Protein AF-A0A9D2ER27-F1 (afdb_monomer_lite)

Sequence (297 aa):
MLSTGEKFDAFHVMNDQVTLTSYASRGALADITDEMAEYGQNIVANVPELAMNNCQVDGKQYGIPAFWVETALNEQATIRKDLLDQCGLDMPTTFEELTNAFITVMENWEGNQRPYFPSVAVNERLPYFFSSSDDFCVYNSVVYVNQDGTIANYYETDAFKEAVQNGKTWYEAGLINPDILTYTQDQLTNQLNLGEWFVLNGTVGNVSSIQENIPDFEPTDIVWLDLTDGAQQIRPYAVKNLQAVPLASEHPEAAVKFFNWAYASQENYDLFMNCLLWVPQWGCRCVFVLNRLKFCW

Secondary structure (DSSP, 8-state):
-TTTT---S-EEEETTTS-HHHHHHTT-B---HHHHHHH-HHHHHHS-HHHHHHTEETTEE-EEE-----------EEEEHHHHHHHTPPPP-SHHHHHHHHHHHHHT--SSS-------TT-TTHHHHT-S--SEEEETTTEEEETT--EEEGGGSHHHHHHHHHHHHHHHTT-S-TTTTT--HHHHHHHHHTT--SEEES-----HHHHHHSTT--GGGEEEE--STTPPPP---S-SEEEE-BTT-S-HHHHHHHHHHHTT-HHHHHHHHHS----TTS------TTSS-----

Structure (mmCIF, N/CA/C/O backbone):
data_AF-A0A9D2ER27-F1
#
_entry.id   AF-A0A9D2ER27-F1
#
loop_
_atom_site.group_PDB
_atom_site.id
_atom_site.type_symbol
_atom_site.label_atom_id
_atom_site.label_alt_id
_atom_site.label_comp_id
_atom_site.label_asym_id
_atom_site.label_entity_id
_atom_site.label_seq_id
_atom_site.pdbx_PDB_ins_code
_atom_site.Cartn_x
_atom_site.Cartn_y
_atom_site.Cartn_z
_atom_site.occupancy
_atom_site.B_iso_or_equiv
_atom_site.auth_seq_id
_atom_site.auth_comp_id
_atom_site.auth_asym_id
_atom_site.auth_atom_id
_atom_site.pdbx_PDB_model_num
ATOM 1 N N . MET A 1 1 ? 10.002 18.005 -14.639 1.00 73.88 1 MET A N 1
ATOM 2 C CA . MET A 1 1 ? 10.863 16.951 -15.207 1.00 73.88 1 MET A CA 1
ATOM 3 C C . MET A 1 1 ? 10.306 16.446 -16.535 1.00 73.88 1 MET A C 1
ATOM 5 O O . MET A 1 1 ? 10.704 16.980 -17.560 1.00 73.88 1 MET A O 1
ATOM 9 N N . LEU A 1 2 ? 9.334 15.520 -16.559 1.00 80.31 2 LEU A N 1
ATOM 10 C CA . LEU A 1 2 ? 8.838 14.939 -17.825 1.00 80.31 2 LEU A CA 1
ATOM 11 C C . LEU A 1 2 ? 8.116 15.943 -18.743 1.00 80.31 2 LEU A C 1
ATOM 13 O O . LEU A 1 2 ? 8.342 15.949 -19.945 1.00 80.31 2 LEU A O 1
ATOM 17 N N . SER A 1 3 ? 7.286 16.832 -18.191 1.00 77.75 3 SER A N 1
ATOM 18 C CA . SER A 1 3 ? 6.571 17.862 -18.969 1.00 77.75 3 SER A CA 1
ATOM 19 C C . SER A 1 3 ? 7.438 19.062 -19.359 1.00 77.75 3 SER A C 1
ATOM 21 O O . SER A 1 3 ? 7.081 19.813 -20.261 1.00 77.75 3 SER A O 1
ATOM 23 N N . THR A 1 4 ? 8.562 19.263 -18.668 1.00 80.69 4 THR A N 1
ATOM 24 C CA . THR A 1 4 ? 9.459 20.410 -18.863 1.00 80.69 4 THR A CA 1
ATOM 25 C C . THR A 1 4 ? 10.578 20.123 -19.865 1.00 80.69 4 THR A C 1
ATOM 27 O O . THR A 1 4 ? 11.321 21.040 -20.196 1.00 80.69 4 THR A O 1
ATOM 30 N N . GLY A 1 5 ? 10.709 18.876 -20.341 1.00 72.69 5 GLY A N 1
ATOM 31 C CA . GLY A 1 5 ? 11.771 18.462 -21.268 1.00 72.69 5 GLY A CA 1
ATOM 32 C C . GLY A 1 5 ? 13.169 18.478 -20.646 1.00 72.69 5 GLY A C 1
ATOM 33 O O . GLY A 1 5 ? 14.163 18.600 -21.357 1.00 72.69 5 GLY A O 1
ATOM 34 N N . GLU A 1 6 ? 13.248 18.408 -19.317 1.00 84.94 6 GLU A N 1
ATOM 35 C CA . GLU A 1 6 ? 14.526 18.308 -18.619 1.00 84.94 6 GLU A CA 1
ATOM 36 C C . GLU A 1 6 ? 15.212 16.993 -18.994 1.00 84.94 6 GLU A C 1
ATOM 38 O O . GLU A 1 6 ? 14.559 15.951 -19.058 1.00 84.94 6 GLU A O 1
ATOM 43 N N . LYS A 1 7 ? 16.520 17.049 -19.253 1.00 84.81 7 LYS A N 1
ATOM 44 C CA . LYS A 1 7 ? 17.305 15.879 -19.647 1.00 84.81 7 LYS A CA 1
ATOM 45 C C . LYS A 1 7 ? 17.757 15.111 -18.412 1.00 84.81 7 LYS A C 1
ATOM 47 O O . LYS A 1 7 ? 18.474 15.652 -17.574 1.00 84.81 7 LYS A O 1
ATOM 52 N N . PHE A 1 8 ? 17.342 13.858 -18.324 1.00 88.81 8 PHE A N 1
ATOM 53 C CA . PHE A 1 8 ? 17.789 12.876 -17.343 1.00 88.81 8 PHE A CA 1
ATOM 54 C C . PHE A 1 8 ? 17.615 11.483 -17.956 1.00 88.81 8 PHE A C 1
ATOM 56 O O . PHE A 1 8 ? 16.853 11.326 -18.907 1.00 88.81 8 PHE A O 1
ATOM 63 N N . ASP A 1 9 ? 18.321 10.486 -17.428 1.00 90.56 9 ASP A N 1
ATOM 64 C CA . ASP A 1 9 ? 18.455 9.190 -18.110 1.00 90.56 9 ASP A CA 1
ATOM 65 C C . ASP A 1 9 ? 17.607 8.073 -17.502 1.00 90.56 9 ASP A C 1
ATOM 67 O O . ASP A 1 9 ? 17.290 7.097 -18.171 1.00 90.56 9 ASP A O 1
ATOM 71 N N . ALA A 1 10 ? 17.186 8.218 -16.249 1.00 91.94 10 ALA A N 1
ATOM 72 C CA . ALA A 1 10 ? 16.288 7.270 -15.608 1.00 91.94 10 ALA A CA 1
ATOM 73 C C . ALA A 1 10 ? 15.473 7.946 -14.508 1.00 91.94 10 ALA A C 1
ATOM 75 O O . ALA A 1 10 ? 15.913 8.919 -13.893 1.00 91.94 10 ALA A O 1
ATOM 76 N N . PHE A 1 11 ? 14.291 7.407 -14.237 1.00 92.06 11 PHE A N 1
ATOM 77 C CA . PHE A 1 11 ? 13.476 7.792 -13.096 1.00 92.06 11 PHE A CA 1
ATOM 78 C C . PHE A 1 11 ? 12.717 6.602 -12.529 1.00 92.06 11 PHE A C 1
ATOM 80 O O . PHE A 1 11 ? 12.435 5.621 -13.219 1.00 92.06 11 PHE A O 1
ATOM 87 N N . HIS A 1 12 ? 12.368 6.726 -11.255 1.00 90.94 12 HIS A N 1
ATOM 88 C CA . HIS A 1 12 ? 11.607 5.717 -10.551 1.00 90.94 12 HIS A CA 1
ATOM 89 C C . HIS A 1 12 ? 10.113 5.847 -10.846 1.00 90.94 12 HIS A C 1
ATOM 91 O O . HIS A 1 12 ? 9.555 6.946 -10.797 1.00 90.94 12 HIS A O 1
ATOM 97 N N . VAL A 1 13 ? 9.466 4.716 -11.106 1.00 89.19 13 VAL A N 1
ATOM 98 C CA . VAL A 1 13 ? 8.018 4.611 -11.271 1.00 89.19 13 VAL A CA 1
ATOM 99 C C . VAL A 1 13 ? 7.475 3.707 -10.176 1.00 89.19 13 VAL A C 1
ATOM 101 O O . VAL A 1 13 ? 7.827 2.529 -10.094 1.00 89.19 13 VAL A O 1
ATOM 104 N N . MET A 1 14 ? 6.580 4.277 -9.373 1.00 86.69 14 MET A N 1
ATOM 105 C CA . MET A 1 14 ? 5.731 3.550 -8.435 1.00 86.69 14 MET A CA 1
ATOM 106 C C . MET A 1 14 ? 4.420 3.237 -9.159 1.00 86.69 14 MET A C 1
ATOM 108 O O . MET A 1 14 ? 3.563 4.107 -9.336 1.00 86.69 14 MET A O 1
ATOM 112 N N . ASN A 1 15 ? 4.306 2.008 -9.657 1.00 81.44 15 ASN A N 1
ATOM 113 C CA . ASN A 1 15 ? 3.229 1.535 -10.528 1.00 81.44 15 ASN A CA 1
ATOM 114 C C . ASN A 1 15 ? 1.856 1.591 -9.836 1.00 81.44 15 ASN A C 1
ATOM 116 O O . ASN A 1 15 ? 0.831 1.663 -10.503 1.00 81.44 15 ASN A O 1
ATOM 120 N N . ASP A 1 16 ? 1.849 1.595 -8.505 1.00 74.88 16 ASP A N 1
ATOM 121 C CA . ASP A 1 16 ? 0.682 1.720 -7.634 1.00 74.88 16 ASP A CA 1
ATOM 122 C C . ASP A 1 16 ? 0.304 3.180 -7.298 1.00 74.88 16 ASP A C 1
ATOM 124 O O . ASP A 1 16 ? -0.629 3.401 -6.524 1.00 74.88 16 ASP A O 1
ATOM 128 N N . GLN A 1 17 ? 1.031 4.159 -7.856 1.00 79.19 17 GLN A N 1
ATOM 129 C CA . GLN A 1 17 ? 0.739 5.599 -7.801 1.00 79.19 17 GLN A CA 1
ATOM 130 C C . GLN A 1 17 ? 0.418 6.141 -9.199 1.00 79.19 17 GLN A C 1
ATOM 132 O O . GLN A 1 17 ? -0.655 6.683 -9.448 1.00 79.19 17 GLN A O 1
ATOM 137 N N . VAL A 1 18 ? 1.353 5.974 -10.141 1.00 83.69 18 VAL A N 1
ATOM 138 C CA . VAL A 1 18 ? 1.164 6.296 -11.560 1.00 83.69 18 VAL A CA 1
ATOM 139 C C . VAL A 1 18 ? 1.746 5.152 -12.374 1.00 83.69 18 VAL A C 1
ATOM 141 O O . VAL A 1 18 ? 2.952 4.914 -12.356 1.00 83.69 18 VAL A O 1
ATOM 144 N N . THR A 1 19 ? 0.883 4.448 -13.102 1.00 86.50 19 THR A N 1
ATOM 145 C CA . THR A 1 19 ? 1.277 3.221 -13.798 1.00 86.50 19 THR A CA 1
ATOM 146 C C . THR A 1 19 ? 2.272 3.480 -14.929 1.00 86.50 19 THR A C 1
ATOM 148 O O . THR A 1 19 ? 2.228 4.521 -15.595 1.00 86.50 19 THR A O 1
ATOM 151 N N . LEU A 1 20 ? 3.124 2.493 -15.227 1.00 90.25 20 LEU A N 1
ATOM 152 C CA . LEU A 1 20 ? 4.000 2.523 -16.407 1.00 90.25 20 LEU A CA 1
ATOM 153 C C . LEU A 1 20 ? 3.197 2.789 -17.688 1.00 90.25 20 LEU A C 1
ATOM 155 O O . LEU A 1 20 ? 3.574 3.636 -18.495 1.00 90.25 20 LEU A O 1
ATOM 159 N N . THR A 1 21 ? 2.047 2.129 -17.841 1.00 88.19 21 THR A N 1
ATOM 160 C CA . THR A 1 21 ? 1.142 2.298 -18.986 1.00 88.19 21 THR A CA 1
ATOM 161 C C . THR A 1 21 ? 0.617 3.733 -19.108 1.00 88.19 21 THR A C 1
ATOM 163 O O . THR A 1 21 ? 0.478 4.253 -20.216 1.00 88.19 21 THR A O 1
ATOM 166 N N . SER A 1 22 ? 0.383 4.434 -17.993 1.00 89.69 22 SER A N 1
ATOM 167 C CA . SER A 1 22 ? 0.021 5.860 -18.001 1.00 89.69 22 SER A CA 1
ATOM 168 C C . SER A 1 22 ? 1.165 6.747 -18.516 1.00 89.69 22 SER A C 1
ATOM 170 O O . SER A 1 22 ? 0.941 7.726 -19.231 1.00 89.69 22 SER A O 1
ATOM 172 N N . TYR A 1 23 ? 2.421 6.412 -18.216 1.00 92.31 23 TYR A N 1
ATOM 173 C CA . TYR A 1 23 ? 3.569 7.097 -18.820 1.00 92.31 23 TYR A CA 1
ATOM 174 C C . TYR A 1 23 ? 3.745 6.746 -20.305 1.00 92.31 23 TYR A C 1
ATOM 176 O O . TYR A 1 23 ? 3.933 7.652 -21.120 1.00 92.31 23 TYR A O 1
ATOM 184 N N . ALA A 1 24 ? 3.627 5.468 -20.669 1.00 91.50 24 ALA A N 1
ATOM 185 C CA . ALA A 1 24 ? 3.760 4.999 -22.048 1.00 91.50 24 ALA A CA 1
ATOM 186 C C . ALA A 1 24 ? 2.688 5.603 -22.973 1.00 91.50 24 ALA A C 1
ATOM 188 O O . ALA A 1 24 ? 3.016 6.133 -24.030 1.00 91.50 24 ALA A O 1
ATOM 189 N N . SER A 1 25 ? 1.420 5.622 -22.545 1.00 90.44 25 SER A N 1
ATOM 190 C CA . SER A 1 25 ? 0.299 6.196 -23.315 1.00 90.44 25 SER A CA 1
ATOM 191 C C . SER A 1 25 ? 0.437 7.699 -23.580 1.00 90.44 25 SER A C 1
ATOM 193 O O . SER A 1 25 ? -0.079 8.204 -24.574 1.00 90.44 25 SER A O 1
ATOM 195 N N . ARG A 1 26 ? 1.171 8.418 -22.723 1.00 91.75 26 ARG A N 1
ATOM 196 C CA . ARG A 1 26 ? 1.519 9.834 -22.918 1.00 91.75 26 ARG A CA 1
ATOM 197 C C . ARG A 1 26 ? 2.760 10.039 -23.791 1.00 91.75 26 ARG A C 1
ATOM 199 O O . ARG A 1 26 ? 3.163 11.182 -23.989 1.00 91.75 26 ARG A O 1
ATOM 206 N N . GLY A 1 27 ? 3.385 8.965 -24.276 1.00 91.75 27 GLY A N 1
ATOM 207 C CA . GLY A 1 27 ? 4.632 9.021 -25.040 1.00 91.75 27 GLY A CA 1
ATOM 208 C C . GLY A 1 27 ? 5.818 9.522 -24.214 1.00 91.75 27 GLY A C 1
ATOM 209 O O . GLY A 1 27 ? 6.717 10.149 -24.759 1.00 91.75 27 GLY A O 1
ATOM 210 N N . ALA A 1 28 ? 5.810 9.309 -22.894 1.00 92.62 28 ALA A N 1
ATOM 211 C CA . ALA A 1 28 ? 6.837 9.859 -22.008 1.00 92.62 28 ALA A CA 1
ATOM 212 C C . ALA A 1 28 ? 8.099 8.984 -21.901 1.00 92.62 28 ALA A C 1
ATOM 214 O O . ALA A 1 28 ? 9.089 9.428 -21.321 1.00 92.62 28 ALA A O 1
ATOM 215 N N . LEU A 1 29 ? 8.061 7.751 -22.415 1.00 94.88 29 LEU A N 1
ATOM 216 C CA . LEU A 1 29 ? 9.072 6.720 -22.176 1.00 94.88 29 LEU A CA 1
ATOM 217 C C . LEU A 1 29 ? 9.836 6.356 -23.449 1.00 94.88 29 LEU A C 1
ATOM 219 O O . LEU A 1 29 ? 9.242 6.275 -24.525 1.00 94.88 29 LEU A O 1
ATOM 223 N N . ALA A 1 30 ? 11.134 6.097 -23.305 1.00 95.38 30 ALA A N 1
ATOM 224 C CA . ALA A 1 30 ? 11.945 5.486 -24.348 1.00 95.38 30 ALA A CA 1
ATOM 225 C C . ALA A 1 30 ? 11.680 3.974 -24.406 1.00 95.38 30 ALA A C 1
ATOM 227 O O . ALA A 1 30 ? 11.538 3.323 -23.371 1.00 95.38 30 ALA A O 1
ATOM 228 N N . ASP A 1 31 ? 11.616 3.429 -25.619 1.00 96.94 31 ASP A N 1
ATOM 229 C CA . ASP A 1 31 ? 11.662 1.984 -25.852 1.00 96.94 31 ASP A CA 1
ATOM 230 C C . ASP A 1 31 ? 13.105 1.518 -25.636 1.00 96.94 31 ASP A C 1
ATOM 232 O O . ASP A 1 31 ? 13.992 1.991 -26.341 1.00 96.94 31 ASP A O 1
ATOM 236 N N . ILE A 1 32 ? 13.328 0.649 -24.648 1.00 97.69 32 ILE A N 1
ATOM 237 C CA . ILE A 1 32 ? 14.657 0.144 -24.261 1.00 97.69 32 ILE A CA 1
ATOM 238 C C . ILE A 1 32 ? 14.858 -1.327 -24.648 1.00 97.69 32 ILE A C 1
ATOM 240 O O . ILE A 1 32 ? 15.668 -2.035 -24.046 1.00 97.69 32 ILE A O 1
ATOM 244 N N . THR A 1 33 ? 14.056 -1.839 -25.587 1.00 97.94 33 THR A N 1
ATOM 245 C CA . THR A 1 33 ? 14.057 -3.264 -25.954 1.00 97.94 33 THR A CA 1
ATOM 246 C C . THR A 1 33 ? 15.419 -3.720 -26.481 1.00 97.94 33 THR A C 1
ATOM 248 O O . THR A 1 33 ? 15.927 -4.758 -26.049 1.00 97.94 33 THR A O 1
ATOM 251 N N . ASP A 1 34 ? 16.030 -2.938 -27.372 1.00 97.94 34 ASP A N 1
ATOM 252 C CA . ASP A 1 34 ? 17.305 -3.288 -28.004 1.00 97.94 34 ASP A CA 1
ATOM 253 C C . ASP A 1 34 ? 18.462 -3.188 -26.999 1.00 97.94 34 ASP A C 1
ATOM 255 O O . ASP A 1 34 ? 19.298 -4.089 -26.907 1.00 97.94 34 ASP A O 1
ATOM 259 N N . GLU A 1 35 ? 18.469 -2.150 -26.162 1.00 98.00 35 GLU A N 1
ATOM 260 C CA . GLU A 1 35 ? 19.454 -1.958 -25.101 1.00 98.00 35 GLU A CA 1
ATOM 261 C C . GLU A 1 35 ? 19.370 -3.072 -24.054 1.00 98.00 35 GLU A C 1
ATOM 263 O O . GLU A 1 35 ? 20.398 -3.545 -23.568 1.00 98.00 35 GLU A O 1
ATOM 268 N N . MET A 1 36 ? 18.163 -3.529 -23.712 1.00 97.75 36 MET A N 1
ATOM 269 C CA . MET A 1 36 ? 17.968 -4.669 -22.815 1.00 97.75 36 MET A CA 1
ATOM 270 C C . MET A 1 36 ? 18.474 -5.976 -23.427 1.00 97.75 36 MET A C 1
ATOM 272 O O . MET A 1 36 ? 19.079 -6.780 -22.715 1.00 97.75 36 MET A O 1
ATOM 276 N N . ALA A 1 37 ? 18.286 -6.181 -24.733 1.00 97.19 37 ALA A N 1
ATOM 277 C CA . ALA A 1 37 ? 18.831 -7.341 -25.432 1.00 97.19 37 ALA A CA 1
ATOM 278 C C . ALA A 1 37 ? 20.371 -7.314 -25.490 1.00 97.19 37 ALA A C 1
ATOM 280 O O . ALA A 1 37 ? 21.017 -8.351 -25.308 1.00 97.19 37 ALA A O 1
ATOM 281 N N . GLU A 1 38 ? 20.965 -6.137 -25.707 1.00 97.94 38 GLU A N 1
ATOM 282 C CA . GLU A 1 38 ? 22.415 -5.972 -25.838 1.00 97.94 38 GLU A CA 1
ATOM 283 C C . GLU A 1 38 ? 23.147 -5.928 -24.488 1.00 97.94 38 GLU A C 1
ATOM 285 O O . GLU A 1 38 ? 24.232 -6.500 -24.366 1.00 97.94 38 GLU A O 1
ATOM 290 N N . TYR A 1 39 ? 22.564 -5.315 -23.453 1.00 97.94 39 TYR A N 1
ATOM 291 C CA . TYR A 1 39 ? 23.258 -5.014 -22.193 1.00 97.94 39 TYR A CA 1
ATOM 292 C C . TYR A 1 39 ? 22.574 -5.540 -20.927 1.00 97.94 39 TYR A C 1
ATOM 294 O O . TYR A 1 39 ? 23.156 -5.421 -19.853 1.00 97.94 39 TYR A O 1
ATOM 302 N N . GLY A 1 40 ? 21.354 -6.078 -21.005 1.00 96.69 40 GLY A N 1
ATOM 303 C CA . GLY A 1 40 ? 20.518 -6.400 -19.841 1.00 96.69 40 GLY A CA 1
ATOM 304 C C . GLY A 1 40 ? 20.645 -7.826 -19.291 1.00 96.69 40 GLY A C 1
ATOM 305 O O . GLY A 1 40 ? 19.746 -8.280 -18.584 1.00 96.69 40 GLY A O 1
ATOM 306 N N . GLN A 1 41 ? 21.704 -8.577 -19.611 1.00 97.50 41 GLN A N 1
ATOM 307 C CA . GLN A 1 41 ? 21.747 -10.027 -19.358 1.00 97.50 41 GLN A CA 1
ATOM 308 C C . GLN A 1 41 ? 21.681 -10.406 -17.871 1.00 97.50 41 GLN A C 1
ATOM 310 O O . GLN A 1 41 ? 21.047 -11.404 -17.534 1.00 97.50 41 GLN A O 1
ATOM 315 N N . ASN A 1 42 ? 22.283 -9.621 -16.973 1.00 96.50 42 ASN A N 1
ATOM 316 C CA . ASN A 1 42 ? 22.199 -9.881 -15.533 1.00 96.50 42 ASN A CA 1
ATOM 317 C C . ASN A 1 42 ? 20.805 -9.557 -14.993 1.00 96.50 42 ASN A C 1
ATOM 319 O O . ASN A 1 42 ? 20.327 -10.261 -14.109 1.00 96.50 42 ASN A O 1
ATOM 323 N N . ILE A 1 43 ? 20.139 -8.528 -15.529 1.00 94.94 43 ILE A N 1
ATOM 324 C CA . ILE A 1 43 ? 18.746 -8.221 -15.172 1.00 94.94 43 ILE A CA 1
ATOM 325 C C . ILE A 1 43 ? 17.869 -9.420 -15.536 1.00 94.94 43 ILE A C 1
ATOM 327 O O . ILE A 1 43 ? 17.194 -9.970 -14.674 1.00 94.94 43 ILE A O 1
ATOM 331 N N . VAL A 1 44 ? 17.936 -9.878 -16.790 1.00 94.81 44 VAL A N 1
ATOM 332 C CA . VAL A 1 44 ? 17.113 -10.993 -17.289 1.00 94.81 44 VAL A CA 1
ATOM 333 C C . VAL A 1 44 ? 17.393 -12.297 -16.535 1.00 94.81 44 VAL A C 1
ATOM 335 O O . VAL A 1 44 ? 16.475 -13.070 -16.286 1.00 94.81 44 VAL A O 1
ATOM 338 N N . ALA A 1 45 ? 18.642 -12.542 -16.132 1.00 94.50 45 ALA A N 1
ATOM 339 C CA . ALA A 1 45 ? 19.004 -13.733 -15.367 1.00 94.50 45 ALA A CA 1
ATOM 340 C C . ALA A 1 45 ? 18.458 -13.739 -13.926 1.00 94.50 45 ALA A C 1
ATOM 342 O O . ALA A 1 45 ? 18.267 -14.815 -13.361 1.00 94.50 45 ALA A O 1
ATOM 343 N N . ASN A 1 46 ? 18.230 -12.564 -13.326 1.00 91.19 46 ASN A N 1
ATOM 344 C CA . ASN A 1 46 ? 17.843 -12.433 -11.915 1.00 91.19 46 ASN A CA 1
ATOM 345 C C . ASN A 1 46 ? 16.383 -11.997 -11.705 1.00 91.19 46 ASN A C 1
ATOM 347 O O . ASN A 1 46 ? 15.864 -12.123 -10.597 1.00 91.19 46 ASN A O 1
ATOM 351 N N . VAL A 1 47 ? 15.710 -11.492 -12.741 1.00 90.06 47 VAL A N 1
ATOM 352 C CA . VAL A 1 47 ? 14.328 -11.007 -12.667 1.00 90.06 47 VAL A CA 1
ATOM 353 C C . VAL A 1 47 ? 13.382 -12.005 -13.347 1.00 90.06 47 VAL A C 1
ATOM 355 O O . VAL A 1 47 ? 13.591 -12.338 -14.513 1.00 90.06 47 VAL A O 1
ATOM 358 N N . PRO A 1 48 ? 12.311 -12.472 -12.673 1.00 89.94 48 PRO A N 1
ATOM 359 C CA . PRO A 1 48 ? 11.355 -13.396 -13.278 1.00 89.94 48 PRO A CA 1
ATOM 360 C C . PRO A 1 48 ? 10.660 -12.823 -14.515 1.00 89.94 48 PRO A C 1
ATOM 362 O O . PRO A 1 48 ? 10.344 -11.634 -14.576 1.00 89.94 48 PRO A O 1
ATOM 365 N N . GLU A 1 49 ? 10.311 -13.699 -15.457 1.00 91.00 49 GLU A N 1
ATOM 366 C CA . GLU A 1 49 ? 9.640 -13.327 -16.710 1.00 91.00 49 GLU A CA 1
ATOM 367 C C . GLU A 1 49 ? 8.351 -12.526 -16.474 1.00 91.00 49 GLU A C 1
ATOM 369 O O . GLU A 1 49 ? 8.122 -11.509 -17.121 1.00 91.00 49 GLU A O 1
ATOM 374 N N . LEU A 1 50 ? 7.543 -12.917 -15.481 1.00 87.88 50 LEU A N 1
ATOM 375 C CA . LEU A 1 50 ? 6.318 -12.197 -15.127 1.00 87.88 50 LEU A CA 1
ATOM 376 C C . LEU A 1 50 ? 6.590 -10.720 -14.776 1.00 87.88 50 LEU A C 1
ATOM 378 O O . LEU A 1 50 ? 5.810 -9.841 -15.142 1.00 87.88 50 LEU A O 1
ATOM 382 N N . ALA A 1 51 ? 7.701 -10.443 -14.090 1.00 89.56 51 ALA A N 1
ATOM 383 C CA . ALA A 1 51 ? 8.092 -9.089 -13.724 1.00 89.56 51 ALA A CA 1
ATOM 384 C C . ALA A 1 51 ? 8.594 -8.292 -14.935 1.00 89.56 51 ALA A C 1
ATOM 386 O O . ALA A 1 51 ? 8.225 -7.129 -15.103 1.00 89.56 51 ALA A O 1
ATOM 387 N N . MET A 1 52 ? 9.370 -8.936 -15.810 1.00 92.44 52 MET A N 1
ATOM 388 C CA . MET A 1 52 ? 9.810 -8.349 -17.078 1.00 92.44 52 MET A CA 1
ATOM 389 C C . MET A 1 52 ? 8.622 -7.970 -17.968 1.00 92.44 52 MET A C 1
ATOM 391 O O . MET A 1 52 ? 8.548 -6.826 -18.421 1.00 92.44 52 MET A O 1
ATOM 395 N N . ASN A 1 53 ? 7.658 -8.883 -18.128 1.00 91.31 53 ASN A N 1
ATOM 396 C CA . ASN A 1 53 ? 6.447 -8.691 -18.930 1.00 91.31 53 ASN A CA 1
ATOM 397 C C . ASN A 1 53 ? 5.572 -7.551 -18.395 1.00 91.31 53 ASN A C 1
ATOM 399 O O . ASN A 1 53 ? 4.991 -6.799 -19.170 1.00 91.31 53 ASN A O 1
ATOM 403 N N . ASN A 1 54 ? 5.499 -7.369 -17.073 1.00 87.81 54 ASN A N 1
ATOM 404 C CA . ASN A 1 54 ? 4.751 -6.257 -16.479 1.00 87.81 54 ASN A CA 1
ATOM 405 C C . ASN A 1 54 ? 5.349 -4.880 -16.802 1.00 87.81 54 ASN A C 1
ATOM 407 O O . ASN A 1 54 ? 4.646 -3.876 -16.718 1.00 87.81 54 ASN A O 1
ATOM 411 N N . CYS A 1 55 ? 6.621 -4.837 -17.203 1.00 92.44 55 CYS A N 1
ATOM 412 C CA . CYS A 1 55 ? 7.294 -3.621 -17.643 1.00 92.44 55 CYS A CA 1
ATOM 413 C C . CYS A 1 55 ? 7.287 -3.436 -19.175 1.00 92.44 55 CYS A C 1
ATOM 415 O O . CYS A 1 55 ? 8.047 -2.613 -19.701 1.00 92.44 55 CYS A O 1
ATOM 417 N N . GLN A 1 56 ? 6.436 -4.185 -19.887 1.00 93.62 56 GLN A N 1
ATOM 418 C CA . GLN A 1 56 ? 6.243 -4.073 -21.330 1.00 93.62 56 GLN A CA 1
ATOM 419 C C . GLN A 1 56 ? 4.904 -3.431 -21.693 1.00 93.62 56 GLN A C 1
ATOM 421 O O . GLN A 1 56 ? 3.899 -3.600 -21.005 1.00 93.62 56 GLN A O 1
ATOM 426 N N . VAL A 1 57 ? 4.885 -2.729 -22.826 1.00 92.31 57 VAL A N 1
ATOM 427 C CA . VAL A 1 57 ? 3.666 -2.226 -23.474 1.00 92.31 57 VAL A CA 1
ATOM 428 C C . VAL A 1 57 ? 3.748 -2.590 -24.952 1.00 92.31 57 VAL A C 1
ATOM 430 O O . VAL A 1 57 ? 4.763 -2.327 -25.592 1.00 92.31 57 VAL A O 1
ATOM 433 N N . ASP A 1 58 ? 2.717 -3.254 -25.479 1.00 91.38 58 ASP A N 1
ATOM 434 C CA . ASP A 1 58 ? 2.662 -3.747 -26.867 1.00 91.38 58 ASP A CA 1
ATOM 435 C C . ASP A 1 58 ? 3.905 -4.558 -27.302 1.00 91.38 58 ASP A C 1
ATOM 437 O O . ASP A 1 58 ? 4.377 -4.461 -28.434 1.00 91.38 58 ASP A O 1
ATOM 441 N N . GLY A 1 59 ? 4.456 -5.362 -26.382 1.00 92.94 59 GLY A N 1
ATOM 442 C CA . GLY A 1 59 ? 5.624 -6.224 -26.619 1.00 92.94 59 GLY A CA 1
ATOM 443 C C . GLY A 1 59 ? 6.983 -5.512 -26.597 1.00 92.94 59 GLY A C 1
ATOM 444 O O . GLY A 1 59 ? 7.998 -6.153 -26.854 1.00 92.94 59 GLY A O 1
ATOM 445 N N . LYS A 1 60 ? 7.017 -4.211 -26.286 1.00 96.12 60 LYS A N 1
ATOM 446 C CA . LYS A 1 60 ? 8.242 -3.413 -26.128 1.00 96.12 60 LYS A CA 1
ATOM 447 C C . LYS A 1 60 ? 8.555 -3.183 -24.658 1.00 96.12 60 LYS A C 1
ATOM 449 O O . LYS A 1 60 ? 7.642 -2.955 -23.864 1.00 96.12 60 LYS A O 1
ATOM 454 N N . GLN A 1 61 ? 9.833 -3.205 -24.297 1.00 96.56 61 GLN A N 1
ATOM 455 C CA . GLN A 1 61 ? 10.299 -2.961 -22.936 1.00 96.56 61 GLN A CA 1
ATOM 456 C C . GLN A 1 61 ? 10.394 -1.456 -22.662 1.00 96.56 61 GLN A C 1
ATOM 458 O O . GLN A 1 61 ? 11.129 -0.746 -23.340 1.00 96.56 61 GLN A O 1
ATOM 463 N N . TYR A 1 62 ? 9.685 -0.977 -21.636 1.00 96.06 62 TYR A N 1
ATOM 464 C CA . TYR A 1 62 ? 9.670 0.445 -21.249 1.00 96.06 62 TYR A CA 1
ATOM 465 C C . TYR A 1 62 ? 10.189 0.705 -19.830 1.00 96.06 62 TYR A C 1
ATOM 467 O O . TYR A 1 62 ? 10.322 1.855 -19.406 1.00 96.06 62 TYR A O 1
ATOM 475 N N . GLY A 1 63 ? 10.487 -0.354 -19.081 1.00 94.31 63 GLY A N 1
ATOM 476 C CA . GLY A 1 63 ? 11.041 -0.241 -17.740 1.00 94.31 63 GLY A CA 1
ATOM 477 C C . GLY A 1 63 ? 11.852 -1.459 -17.326 1.00 94.31 63 GLY A C 1
ATOM 478 O O . GLY A 1 63 ? 11.684 -2.551 -17.861 1.00 94.31 63 GLY A O 1
ATOM 479 N N . ILE A 1 64 ? 12.725 -1.263 -16.349 1.00 94.81 64 ILE A N 1
ATOM 480 C CA . ILE A 1 64 ? 13.522 -2.292 -15.691 1.00 94.81 64 ILE A CA 1
ATOM 481 C C . ILE A 1 64 ? 12.870 -2.563 -14.332 1.00 94.81 64 ILE A C 1
ATOM 483 O O . ILE A 1 64 ? 12.805 -1.646 -13.507 1.00 94.81 64 ILE A O 1
ATOM 487 N N . PRO A 1 65 ? 12.378 -3.783 -14.067 1.00 91.69 65 PRO A N 1
ATOM 488 C CA . PRO A 1 65 ? 11.764 -4.103 -12.786 1.00 91.69 65 PRO A CA 1
ATOM 489 C C . PRO A 1 65 ? 12.727 -3.888 -11.613 1.00 91.69 65 PRO A C 1
ATOM 491 O O . PRO A 1 65 ? 13.863 -4.369 -11.631 1.00 91.69 65 PRO A O 1
ATOM 494 N N . ALA A 1 66 ? 12.259 -3.230 -10.552 1.00 87.44 66 ALA A N 1
ATOM 495 C CA . ALA A 1 66 ? 12.871 -3.353 -9.234 1.00 87.44 66 ALA A CA 1
ATOM 496 C C . ALA A 1 66 ? 12.208 -4.553 -8.549 1.00 87.44 66 ALA A C 1
ATOM 498 O O . ALA A 1 66 ? 11.221 -4.422 -7.824 1.00 87.44 66 ALA A O 1
ATOM 499 N N . PHE A 1 67 ? 12.694 -5.749 -8.882 1.00 77.88 67 PHE A N 1
ATOM 500 C CA . PHE A 1 67 ? 12.098 -6.978 -8.387 1.00 77.88 67 PHE A CA 1
ATOM 501 C C . PHE A 1 67 ? 12.632 -7.304 -6.993 1.00 77.88 67 PHE A C 1
ATOM 503 O O . PHE A 1 67 ? 13.782 -7.703 -6.830 1.00 77.88 67 PHE A O 1
ATOM 510 N N . TRP A 1 68 ? 11.770 -7.180 -5.991 1.00 70.06 68 TRP A N 1
ATOM 511 C CA . TRP A 1 68 ? 11.948 -7.816 -4.693 1.00 70.06 68 TRP A CA 1
ATOM 512 C C . TRP A 1 68 ? 10.838 -8.850 -4.492 1.00 70.06 68 TRP A C 1
ATOM 514 O O . TRP A 1 68 ? 9.726 -8.704 -5.011 1.00 70.06 68 TRP A O 1
ATOM 524 N N . VAL A 1 69 ? 11.133 -9.920 -3.752 1.00 56.59 69 VAL A N 1
ATOM 525 C CA . VAL A 1 69 ? 10.138 -10.953 -3.448 1.00 56.59 69 VAL A CA 1
ATOM 526 C C . VAL A 1 69 ? 9.103 -10.367 -2.485 1.00 56.59 69 VAL A C 1
ATOM 528 O O . VAL A 1 69 ? 9.345 -10.266 -1.289 1.00 56.59 69 VAL A O 1
ATOM 531 N N . GLU A 1 70 ? 7.940 -9.981 -3.012 1.00 58.66 70 GLU A N 1
ATOM 532 C CA . GLU A 1 70 ? 6.737 -9.739 -2.206 1.00 58.66 70 GLU A CA 1
ATOM 533 C C . GLU A 1 70 ? 5.961 -11.054 -2.111 1.00 58.66 70 GLU A C 1
ATOM 535 O O . GLU A 1 70 ? 5.267 -11.448 -3.054 1.00 58.66 70 GLU A O 1
ATOM 540 N N . THR A 1 71 ? 6.097 -11.770 -0.995 1.00 48.88 71 THR A N 1
ATOM 541 C CA . THR A 1 71 ? 5.269 -12.946 -0.703 1.00 48.88 71 THR A CA 1
ATOM 542 C C . THR A 1 71 ? 3.888 -12.484 -0.244 1.00 48.88 71 THR A C 1
ATOM 544 O O . THR A 1 71 ? 3.644 -12.389 0.951 1.00 48.88 71 THR A O 1
ATOM 547 N N . ALA A 1 72 ? 3.024 -12.186 -1.218 1.00 48.41 72 ALA A N 1
ATOM 548 C CA . ALA A 1 72 ? 1.647 -11.715 -1.061 1.00 48.41 72 ALA A CA 1
ATOM 549 C C . ALA A 1 72 ? 1.486 -10.370 -0.322 1.00 48.41 72 ALA A C 1
ATOM 551 O O . ALA A 1 72 ? 2.171 -10.044 0.644 1.00 48.41 72 ALA A O 1
ATOM 552 N N . LEU A 1 73 ? 0.553 -9.561 -0.818 1.00 51.34 73 LEU A N 1
ATOM 553 C CA . LEU A 1 73 ? 0.014 -8.445 -0.058 1.00 51.34 73 LEU A CA 1
ATOM 554 C C . LEU A 1 73 ? -1.029 -9.069 0.853 1.00 51.34 73 LEU A C 1
ATOM 556 O O . LEU A 1 73 ? -2.082 -9.453 0.368 1.00 51.34 73 LEU A O 1
ATOM 560 N N . ASN A 1 74 ? -0.712 -9.242 2.134 1.00 51.97 74 ASN A N 1
ATOM 561 C CA . ASN A 1 74 ? -1.797 -9.130 3.096 1.00 51.97 74 ASN A CA 1
ATOM 562 C C . ASN A 1 74 ? -2.207 -7.656 3.045 1.00 51.97 74 ASN A C 1
ATOM 564 O O . ASN A 1 74 ? -1.327 -6.797 2.917 1.00 51.97 74 ASN A O 1
ATOM 568 N N . GLU A 1 75 ? -3.488 -7.325 3.062 1.00 57.69 75 GLU A N 1
ATOM 569 C CA . GLU A 1 75 ? -3.857 -5.937 3.298 1.00 57.69 75 GLU A CA 1
ATOM 570 C C . GLU A 1 75 ? -3.446 -5.628 4.734 1.00 57.69 75 GLU A C 1
ATOM 572 O O . GLU A 1 75 ? -3.955 -6.160 5.713 1.00 57.69 75 GLU A O 1
ATOM 577 N N . GLN A 1 76 ? -2.328 -4.920 4.830 1.00 63.09 76 GLN A N 1
ATOM 578 C CA . GLN A 1 76 ? -1.470 -4.894 5.995 1.00 63.09 76 GLN A CA 1
ATOM 579 C C . GLN A 1 76 ? -2.084 -3.983 7.060 1.00 63.09 76 GLN A C 1
ATOM 581 O O . GLN A 1 76 ? -1.534 -2.929 7.319 1.00 63.09 76 GLN A O 1
ATOM 586 N N . ALA A 1 77 ? -3.202 -4.327 7.691 1.00 81.50 77 ALA A N 1
ATOM 587 C CA . ALA A 1 77 ? -3.614 -3.606 8.887 1.00 81.50 77 ALA A CA 1
ATOM 588 C C . ALA A 1 77 ? -2.646 -3.937 10.032 1.00 81.50 77 ALA A C 1
ATOM 590 O O . ALA A 1 77 ? -2.339 -5.103 10.280 1.00 81.50 77 ALA A O 1
ATOM 591 N N . THR A 1 78 ? -2.151 -2.928 10.742 1.00 88.88 78 THR A N 1
ATOM 592 C CA . THR A 1 78 ? -1.435 -3.152 12.005 1.00 88.88 78 THR A CA 1
ATOM 593 C C . THR A 1 78 ? -2.187 -2.533 13.167 1.00 88.88 78 THR A C 1
ATOM 595 O O . THR A 1 78 ? -2.848 -1.504 13.030 1.00 88.88 78 THR A O 1
ATOM 598 N N . ILE A 1 79 ? -2.105 -3.194 14.318 1.00 93.88 79 ILE A N 1
ATOM 599 C CA . ILE A 1 79 ? -2.836 -2.851 15.535 1.00 93.88 79 ILE A CA 1
ATOM 600 C C . ILE A 1 79 ? -1.888 -2.834 16.733 1.00 93.88 79 ILE A C 1
ATOM 602 O O . ILE A 1 79 ? -0.924 -3.601 16.799 1.00 93.88 79 ILE A O 1
ATOM 606 N N . ARG A 1 80 ? -2.175 -1.944 17.682 1.00 96.06 80 ARG A N 1
ATOM 607 C CA . ARG A 1 80 ? -1.475 -1.804 18.961 1.00 96.06 80 ARG A CA 1
ATOM 608 C C . ARG A 1 80 ? -1.952 -2.850 19.964 1.00 96.06 80 ARG A C 1
ATOM 610 O O . ARG A 1 80 ? -3.003 -2.701 20.587 1.00 96.06 80 ARG A O 1
ATOM 617 N N . LYS A 1 81 ? -1.177 -3.925 20.102 1.00 96.44 81 LYS A N 1
ATOM 618 C CA . LYS A 1 81 ? -1.439 -5.040 21.018 1.00 96.44 81 LYS A CA 1
ATOM 619 C C . LYS A 1 81 ? -1.329 -4.623 22.484 1.00 96.44 81 LYS A C 1
ATOM 621 O O . LYS A 1 81 ? -2.119 -5.078 23.300 1.00 96.44 81 LYS A O 1
ATOM 626 N N . ASP A 1 82 ? -0.391 -3.750 22.815 1.00 95.94 82 ASP A N 1
ATOM 627 C CA . ASP A 1 82 ? -0.237 -3.190 24.159 1.00 95.94 82 ASP A CA 1
ATOM 628 C C . ASP A 1 82 ? -1.509 -2.467 24.642 1.00 95.94 82 ASP A C 1
ATOM 630 O O . ASP A 1 82 ? -1.911 -2.630 25.792 1.00 95.94 82 ASP A O 1
ATOM 634 N N . LEU A 1 83 ? -2.202 -1.747 23.750 1.00 97.06 83 LEU A N 1
ATOM 635 C CA . LEU A 1 83 ? -3.472 -1.084 24.073 1.00 97.06 83 LEU A CA 1
ATOM 636 C C . LEU A 1 83 ? -4.628 -2.079 24.263 1.00 97.06 83 LEU A C 1
ATOM 638 O O . LEU A 1 83 ? -5.492 -1.853 25.115 1.00 97.06 83 LEU A O 1
ATOM 642 N N . LEU A 1 84 ? -4.638 -3.187 23.512 1.00 97.94 84 LEU A N 1
ATOM 643 C CA . LEU A 1 84 ? -5.574 -4.294 23.750 1.00 97.94 84 LEU A CA 1
ATOM 644 C C . LEU A 1 84 ? -5.334 -4.916 25.131 1.00 97.94 84 LEU A C 1
ATOM 646 O O . LEU A 1 84 ? -6.270 -5.029 25.923 1.00 97.94 84 LEU A O 1
ATOM 650 N N . ASP A 1 85 ? -4.077 -5.249 25.439 1.00 97.31 85 ASP A N 1
ATOM 651 C CA . ASP A 1 85 ? -3.675 -5.863 26.706 1.00 97.31 85 ASP A CA 1
ATOM 652 C C . ASP A 1 85 ? -4.018 -4.948 27.901 1.00 97.31 85 ASP A C 1
ATOM 654 O O . ASP A 1 85 ? -4.550 -5.419 28.909 1.00 97.31 85 ASP A O 1
ATOM 658 N N . GLN A 1 86 ? -3.789 -3.633 27.778 1.00 95.81 86 GLN A N 1
ATOM 659 C CA . GLN A 1 86 ? -4.141 -2.636 28.798 1.00 95.81 86 GLN A CA 1
ATOM 660 C C . GLN A 1 86 ? -5.651 -2.591 29.076 1.00 95.81 86 GLN A C 1
ATOM 662 O O . GLN A 1 86 ? -6.063 -2.430 30.227 1.00 95.81 86 GLN A O 1
AT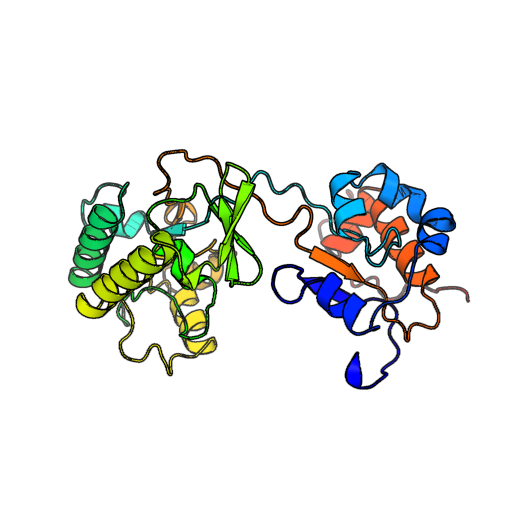OM 667 N N . CYS A 1 87 ? -6.474 -2.753 28.039 1.00 97.12 87 CYS A N 1
ATOM 668 C CA . CYS A 1 87 ? -7.932 -2.768 28.156 1.00 97.12 87 CYS A CA 1
ATOM 669 C C . CYS A 1 87 ? -8.503 -4.162 28.477 1.00 97.12 87 CYS A C 1
ATOM 671 O O . CYS A 1 87 ? -9.715 -4.292 28.651 1.00 97.12 87 CYS A O 1
ATOM 673 N N . GLY A 1 88 ? -7.663 -5.202 28.559 1.00 97.50 88 GLY A N 1
ATOM 674 C CA . GLY A 1 88 ? -8.101 -6.585 28.763 1.00 97.50 88 GLY A CA 1
ATOM 675 C C . GLY A 1 88 ? -8.935 -7.136 27.602 1.00 97.50 88 GLY A C 1
ATOM 676 O O . GLY A 1 88 ? -9.871 -7.900 27.838 1.00 97.50 88 GLY A O 1
ATOM 677 N N . LEU A 1 89 ? -8.633 -6.707 26.375 1.00 98.12 89 LEU A N 1
ATOM 678 C CA . LEU A 1 89 ? -9.334 -7.094 25.153 1.00 98.12 89 LEU A CA 1
ATOM 679 C C . LEU A 1 89 ? -8.577 -8.197 24.409 1.00 98.12 89 LEU A C 1
ATOM 681 O O . LEU A 1 89 ? -7.350 -8.180 24.332 1.00 98.12 89 LEU A O 1
ATOM 685 N N . ASP A 1 90 ? -9.325 -9.117 23.807 1.00 96.94 90 ASP A N 1
ATOM 686 C CA . ASP A 1 90 ? -8.774 -10.098 22.874 1.00 96.94 90 ASP A CA 1
ATOM 687 C C . ASP A 1 90 ? -8.499 -9.462 21.496 1.00 96.94 90 ASP A C 1
ATOM 689 O O . ASP A 1 90 ? -9.027 -8.399 21.159 1.00 96.94 90 ASP A O 1
ATOM 693 N N . MET A 1 91 ? -7.669 -10.124 20.679 1.00 95.06 91 MET A N 1
ATOM 694 C CA . MET A 1 91 ? -7.413 -9.701 19.298 1.00 95.06 91 MET A CA 1
ATOM 695 C C . MET A 1 91 ? -8.704 -9.800 18.469 1.00 95.06 91 MET A C 1
ATOM 697 O O . MET A 1 91 ? -9.251 -10.901 18.369 1.00 95.06 91 MET A O 1
ATOM 701 N N . PRO A 1 92 ? -9.187 -8.703 17.858 1.00 93.38 92 PRO A N 1
ATOM 702 C CA . PRO A 1 92 ? -10.384 -8.753 17.031 1.00 93.38 92 PRO A CA 1
ATOM 703 C C . PRO A 1 92 ? -10.147 -9.561 15.754 1.00 93.38 92 PRO A C 1
ATOM 705 O O . PRO A 1 92 ? -9.107 -9.440 15.110 1.00 93.38 92 PRO A O 1
ATOM 708 N N . THR A 1 93 ? -11.149 -10.351 15.379 1.00 89.44 93 THR A N 1
ATOM 709 C CA . THR A 1 93 ? -11.164 -11.175 14.157 1.00 89.44 93 THR A CA 1
ATOM 710 C C . THR A 1 93 ? -12.214 -10.714 13.152 1.00 89.44 93 THR A C 1
ATOM 712 O O . THR A 1 93 ? -12.202 -11.129 11.998 1.00 89.44 93 THR A O 1
ATOM 715 N N . THR A 1 94 ? -13.116 -9.823 13.572 1.00 88.69 94 THR A N 1
ATOM 716 C CA . THR A 1 94 ? -14.159 -9.236 12.727 1.00 88.69 94 THR A CA 1
ATOM 717 C C . THR A 1 94 ? -14.152 -7.713 12.818 1.00 88.69 94 THR A C 1
ATOM 719 O O . THR A 1 94 ? -13.681 -7.129 13.798 1.00 88.69 94 THR A O 1
ATOM 722 N N . PHE A 1 95 ? -14.731 -7.046 11.817 1.00 88.69 95 PHE A N 1
ATOM 723 C CA . PHE A 1 95 ? -14.888 -5.590 11.836 1.00 88.69 95 PHE A CA 1
ATOM 724 C C . PHE A 1 95 ? -15.720 -5.097 13.035 1.00 88.69 95 PHE A C 1
ATOM 726 O O . PHE A 1 95 ? -15.426 -4.046 13.606 1.00 88.69 95 PHE A O 1
ATOM 733 N N . GLU A 1 96 ? -16.739 -5.853 13.455 1.00 92.12 96 GLU A N 1
ATOM 734 C CA . GLU A 1 96 ? -17.557 -5.520 14.629 1.00 92.12 96 GLU A CA 1
ATOM 735 C C . GLU A 1 96 ? -16.736 -5.596 15.925 1.00 92.12 96 GLU A C 1
ATOM 737 O O . GLU A 1 96 ? -16.742 -4.649 16.715 1.00 92.12 96 GLU A O 1
ATOM 742 N N . GLU A 1 97 ? -15.976 -6.678 16.121 1.00 94.56 97 GLU A N 1
ATOM 743 C CA . GLU A 1 97 ? -15.065 -6.823 17.264 1.00 94.56 97 GLU A CA 1
ATOM 744 C C . GLU A 1 97 ? -14.014 -5.714 17.279 1.00 94.56 97 GLU A C 1
ATOM 746 O O . GLU A 1 97 ? -13.791 -5.100 18.323 1.00 94.56 97 GLU A O 1
ATOM 751 N N . LEU A 1 98 ? -13.425 -5.396 16.120 1.00 94.56 98 LEU A N 1
ATOM 752 C CA . LEU A 1 98 ? -12.466 -4.302 15.989 1.00 94.56 98 LEU A CA 1
ATOM 753 C C . LEU A 1 98 ? -13.098 -2.960 16.360 1.00 94.56 98 LEU A C 1
ATOM 755 O O . LEU A 1 98 ? -12.485 -2.172 17.074 1.00 94.56 98 LEU A O 1
ATOM 759 N N . THR A 1 99 ? -14.322 -2.701 15.902 1.00 95.38 99 THR A N 1
ATOM 760 C CA . THR A 1 99 ? -15.046 -1.459 16.203 1.00 95.38 99 THR A CA 1
ATOM 761 C C . THR A 1 99 ? -15.285 -1.323 17.705 1.00 95.38 99 THR A C 1
ATOM 763 O O . THR A 1 99 ? -14.996 -0.276 18.282 1.00 95.38 99 THR A O 1
ATOM 766 N N . ASN A 1 100 ? -15.749 -2.388 18.362 1.00 97.88 100 ASN A N 1
ATOM 767 C CA . ASN A 1 100 ? -15.986 -2.395 19.807 1.00 97.88 100 ASN A CA 1
ATOM 768 C C . ASN A 1 100 ? -14.680 -2.253 20.607 1.00 97.88 100 ASN A C 1
ATOM 770 O O . ASN A 1 100 ? -14.628 -1.499 21.585 1.00 97.88 100 ASN A O 1
ATOM 774 N N . ALA A 1 101 ? -13.609 -2.925 20.172 1.00 98.00 101 ALA A N 1
ATOM 775 C CA . ALA A 1 101 ? -12.285 -2.785 20.767 1.00 98.00 101 ALA A CA 1
ATOM 776 C C . ALA A 1 101 ? -11.767 -1.348 20.628 1.00 98.00 101 ALA A C 1
ATOM 778 O O . ALA A 1 101 ? -11.285 -0.769 21.598 1.00 98.00 101 ALA A O 1
ATOM 779 N N . PHE A 1 102 ? -11.939 -0.733 19.456 1.00 97.81 102 PHE A N 1
ATOM 780 C CA . PHE A 1 102 ? -11.504 0.636 19.211 1.00 97.81 102 PHE A CA 1
ATOM 781 C C . PHE A 1 102 ? -12.289 1.647 20.059 1.00 97.81 102 PHE A C 1
ATOM 783 O O . PHE A 1 102 ? -11.687 2.530 20.665 1.00 97.81 102 PHE A O 1
ATOM 790 N N . ILE A 1 103 ? -13.610 1.491 20.191 1.00 98.25 103 ILE A N 1
ATOM 791 C CA . ILE A 1 103 ? -14.414 2.312 21.112 1.00 98.25 103 ILE A CA 1
ATOM 792 C C . ILE A 1 103 ? -13.872 2.192 22.542 1.00 98.25 103 ILE A C 1
ATOM 794 O O . ILE A 1 103 ? -13.598 3.206 23.179 1.00 98.25 103 ILE A O 1
ATOM 798 N N . THR A 1 104 ? -13.631 0.967 23.015 1.00 98.38 104 THR A N 1
ATOM 799 C CA . THR A 1 104 ? -13.096 0.716 24.364 1.00 98.38 104 THR A CA 1
ATOM 800 C C . THR A 1 104 ? -11.727 1.371 24.569 1.00 98.38 104 THR A C 1
ATOM 802 O O . THR A 1 104 ? -11.506 2.044 25.576 1.00 98.38 104 THR A O 1
ATOM 805 N N . VAL A 1 105 ? -10.810 1.229 23.607 1.00 98.06 105 VAL A N 1
ATOM 806 C CA . VAL A 1 105 ? -9.485 1.868 23.654 1.00 98.06 105 VAL A CA 1
ATOM 807 C C . VAL A 1 105 ? -9.612 3.389 23.638 1.00 98.06 105 VAL A C 1
ATOM 809 O O . VAL A 1 105 ? -8.909 4.072 24.375 1.00 98.06 105 VAL A O 1
ATOM 812 N N . MET A 1 106 ? -10.536 3.938 22.848 1.00 96.75 106 MET A N 1
ATOM 813 C CA . MET A 1 106 ? -10.773 5.378 22.783 1.00 96.75 106 MET A CA 1
ATOM 814 C C . MET A 1 106 ? -11.345 5.941 24.093 1.00 96.75 106 MET A C 1
ATOM 816 O O . MET A 1 106 ? -11.009 7.065 24.467 1.00 96.75 106 MET A O 1
ATOM 820 N N . GLU A 1 107 ? -12.176 5.176 24.804 1.00 96.88 107 GLU A N 1
ATOM 821 C CA . GLU A 1 107 ? -12.714 5.541 26.121 1.00 96.88 107 GLU A CA 1
ATOM 822 C C . GLU A 1 107 ? -11.661 5.482 27.238 1.00 96.88 107 GLU A C 1
ATOM 824 O O . GLU A 1 107 ? -11.718 6.289 28.166 1.00 96.88 107 GLU A O 1
ATOM 829 N N . ASN A 1 108 ? -10.691 4.567 27.134 1.00 97.00 108 ASN A N 1
ATOM 830 C CA . ASN A 1 108 ? -9.606 4.379 28.107 1.00 97.00 108 ASN A CA 1
ATOM 831 C C . ASN A 1 108 ? -8.302 5.095 27.711 1.00 97.00 108 ASN A C 1
ATOM 833 O O . ASN A 1 108 ? -7.259 4.873 28.323 1.00 97.00 108 ASN A O 1
ATOM 837 N N . TRP A 1 109 ? -8.336 5.943 26.682 1.00 96.06 109 TRP A N 1
ATOM 838 C CA . TRP A 1 109 ? -7.142 6.591 26.156 1.00 96.06 109 TRP A CA 1
ATOM 839 C C . TRP A 1 109 ? -6.591 7.672 27.095 1.00 96.06 109 TRP A C 1
ATOM 841 O O . TRP A 1 109 ? -7.298 8.612 27.461 1.00 96.06 109 TRP A O 1
ATOM 851 N N . GLU A 1 110 ? -5.298 7.582 27.413 1.00 91.56 110 GLU A N 1
ATOM 852 C CA . GLU A 1 110 ? -4.598 8.516 28.312 1.00 91.56 110 GLU A CA 1
ATOM 853 C C . GLU A 1 110 ? -3.624 9.471 27.588 1.00 91.56 110 GLU A C 1
ATOM 855 O O . GLU A 1 110 ? -2.996 10.315 28.229 1.00 91.56 110 GLU A O 1
ATOM 860 N N . GLY A 1 111 ? -3.481 9.358 26.262 1.00 88.88 111 GLY A N 1
ATOM 861 C CA . GLY A 1 111 ? -2.601 10.221 25.462 1.00 88.88 111 GLY A CA 1
ATOM 862 C C . GLY A 1 111 ? -3.159 11.632 25.226 1.00 88.88 111 GLY A C 1
ATOM 863 O O . GLY A 1 111 ? -4.300 11.946 25.571 1.00 88.88 111 GLY A O 1
ATOM 864 N N . ASN A 1 112 ? -2.358 12.506 24.608 1.00 89.31 112 ASN A N 1
ATOM 865 C CA . ASN A 1 112 ? -2.697 13.927 24.481 1.00 89.31 112 ASN A CA 1
ATOM 866 C C . ASN A 1 112 ? -3.790 14.177 23.436 1.00 89.31 112 ASN A C 1
ATOM 868 O O . ASN A 1 112 ? -4.695 14.984 23.665 1.00 89.31 112 ASN A O 1
ATOM 872 N N . GLN A 1 113 ? -3.699 13.522 22.278 1.00 91.44 113 GLN A N 1
ATOM 873 C CA . GLN A 1 113 ? -4.723 13.568 21.235 1.00 91.44 113 GLN A CA 1
ATOM 874 C C . GLN A 1 113 ? -5.466 12.248 21.167 1.00 91.44 113 GLN A C 1
ATOM 876 O O . GLN A 1 113 ? -4.886 11.194 21.403 1.00 91.44 113 GLN A O 1
ATOM 881 N N . ARG A 1 114 ? -6.757 12.298 20.821 1.00 94.25 114 ARG A N 1
ATOM 882 C CA . ARG A 1 114 ? -7.541 11.076 20.624 1.00 94.25 114 ARG A CA 1
ATOM 883 C C . ARG A 1 114 ? -6.896 10.194 19.553 1.00 94.25 114 ARG A C 1
ATOM 885 O O . ARG A 1 114 ? -6.487 10.732 18.522 1.00 94.25 114 ARG A O 1
ATOM 892 N N . PRO A 1 115 ? -6.880 8.864 19.745 1.00 95.56 115 PRO A N 1
ATOM 893 C CA . PRO A 1 115 ? -6.188 7.944 18.860 1.00 95.56 115 PRO A CA 1
ATOM 894 C C . PRO A 1 115 ? -7.054 7.630 17.636 1.00 95.56 115 PRO A C 1
ATOM 896 O O . PRO A 1 115 ? -7.374 6.475 17.385 1.00 95.56 115 PRO A O 1
ATOM 899 N N . TYR A 1 116 ? -7.503 8.659 16.909 1.00 95.50 116 TYR A N 1
ATOM 900 C CA . TYR A 1 116 ? -8.366 8.502 15.738 1.00 95.50 116 TYR A CA 1
ATOM 901 C C . TYR A 1 116 ? -7.725 7.584 14.696 1.00 95.50 116 TYR A C 1
ATOM 903 O O . TYR A 1 116 ? -6.501 7.494 14.606 1.00 95.50 116 TYR A O 1
ATOM 911 N N . PHE A 1 117 ? -8.547 6.952 13.862 1.00 93.06 117 PHE A N 1
ATOM 912 C CA . PHE A 1 117 ? -8.042 6.171 12.741 1.00 93.06 117 PHE A CA 1
ATOM 913 C C . PHE A 1 117 ? -7.132 7.041 11.847 1.00 93.06 117 PHE A C 1
ATOM 915 O O . PHE A 1 117 ? -7.613 8.053 11.320 1.00 93.06 117 PHE A O 1
ATOM 922 N N . PRO A 1 118 ? -5.842 6.689 11.672 1.00 90.69 118 PRO A N 1
ATOM 923 C CA . PRO A 1 118 ? -4.892 7.515 10.935 1.00 90.69 118 PRO A CA 1
ATOM 924 C C . PRO A 1 118 ? -5.247 7.568 9.448 1.00 90.69 118 PRO A C 1
ATOM 926 O O . PRO A 1 118 ? -5.083 6.595 8.712 1.00 90.69 118 PRO A O 1
ATOM 929 N N . SER A 1 119 ? -5.749 8.713 8.991 1.00 87.50 119 SER A N 1
ATOM 930 C CA . SER A 1 119 ? -6.168 8.891 7.604 1.00 87.50 119 SER A CA 1
ATOM 931 C C . SER A 1 119 ? -6.246 10.363 7.197 1.00 87.50 119 SER A C 1
ATOM 933 O O . SER A 1 119 ? -6.411 11.244 8.036 1.00 87.50 119 SER A O 1
ATOM 935 N N . VAL A 1 120 ? -6.170 10.618 5.889 1.00 85.75 120 VAL A N 1
ATOM 936 C CA . VAL A 1 120 ? -6.515 11.893 5.242 1.00 85.75 120 VAL A CA 1
ATOM 937 C C . VAL A 1 120 ? -7.616 11.645 4.210 1.00 85.75 120 VAL A C 1
ATOM 939 O O . VAL A 1 120 ? -7.678 10.573 3.609 1.00 85.75 120 VAL A O 1
ATOM 942 N N . ALA A 1 121 ? -8.467 12.641 3.949 1.00 74.75 121 ALA A N 1
ATOM 943 C CA . ALA A 1 121 ? -9.640 12.481 3.080 1.00 74.75 121 ALA A CA 1
ATOM 944 C C . ALA A 1 121 ? -9.358 11.987 1.647 1.00 74.75 121 ALA A C 1
ATOM 946 O O . ALA A 1 121 ? -10.249 11.431 1.012 1.00 74.75 121 ALA A O 1
ATOM 947 N N . VAL A 1 122 ? -8.145 12.193 1.126 1.00 61.12 122 VAL A N 1
ATOM 948 C CA . VAL A 1 122 ? -7.778 11.878 -0.270 1.00 61.12 122 VAL A CA 1
ATOM 949 C C . VAL A 1 122 ? -7.134 10.491 -0.405 1.00 61.12 122 VAL A C 1
ATOM 951 O O . VAL A 1 122 ? -6.532 10.176 -1.426 1.00 61.12 122 VAL A O 1
ATOM 954 N N . ASN A 1 123 ? -7.214 9.638 0.617 1.00 63.22 123 ASN A N 1
ATOM 955 C CA . ASN A 1 123 ? -6.621 8.311 0.521 1.00 63.22 123 ASN A CA 1
ATOM 956 C C . ASN A 1 123 ? -7.568 7.340 -0.208 1.00 63.22 123 ASN A C 1
ATOM 958 O O . ASN A 1 123 ? -8.463 6.744 0.386 1.00 63.22 123 ASN A O 1
ATOM 962 N N . GLU A 1 124 ? -7.334 7.160 -1.510 1.00 53.03 124 GLU A N 1
ATOM 963 C CA . GLU A 1 124 ? -8.093 6.262 -2.395 1.00 53.03 124 GLU A CA 1
ATOM 964 C C . GLU A 1 124 ? -8.069 4.784 -1.952 1.00 53.03 124 GLU A C 1
ATOM 966 O O . GLU A 1 124 ? -8.885 3.992 -2.416 1.00 53.03 124 GLU A O 1
ATOM 971 N N . ARG A 1 125 ? -7.172 4.413 -1.023 1.00 56.09 125 ARG A N 1
ATOM 972 C CA . ARG A 1 125 ? -7.066 3.061 -0.449 1.00 56.09 125 ARG A CA 1
ATOM 973 C C . ARG A 1 125 ? -7.889 2.861 0.825 1.00 56.09 125 ARG A C 1
ATOM 975 O O . ARG A 1 125 ? -7.925 1.755 1.353 1.00 56.09 125 ARG A O 1
ATOM 982 N N . LEU A 1 126 ? -8.551 3.902 1.333 1.00 58.78 126 LEU A N 1
ATOM 983 C CA . LEU A 1 126 ? -9.404 3.804 2.522 1.00 58.78 126 LEU A CA 1
ATOM 984 C C . LEU A 1 126 ? -10.526 2.765 2.416 1.00 58.78 126 LEU A C 1
ATOM 986 O O . LEU A 1 126 ? -10.747 2.080 3.409 1.00 58.78 126 LEU A O 1
ATOM 990 N N . PRO A 1 127 ? -11.226 2.615 1.273 1.00 58.12 127 PRO A N 1
ATOM 991 C CA . PRO A 1 127 ? -12.344 1.679 1.187 1.00 58.12 127 PRO A CA 1
ATOM 992 C C . PRO A 1 127 ? -11.953 0.213 1.406 1.00 58.12 127 PRO A C 1
ATOM 994 O O . PRO A 1 127 ? -12.775 -0.559 1.880 1.00 58.12 127 PRO A O 1
ATOM 997 N N . TYR A 1 128 ? -10.707 -0.161 1.115 1.00 62.34 128 TYR A N 1
ATOM 998 C CA . TYR A 1 128 ? -10.227 -1.538 1.246 1.00 62.34 128 TYR A CA 1
ATOM 999 C C . TYR A 1 128 ? -10.189 -1.993 2.702 1.00 62.34 128 TYR A C 1
ATOM 1001 O O . TYR A 1 128 ? -10.799 -2.992 3.045 1.00 62.34 128 TYR A O 1
ATOM 1009 N N . PHE A 1 129 ? -9.637 -1.158 3.589 1.00 71.31 129 PHE A N 1
ATOM 1010 C CA . PHE A 1 129 ? -9.609 -1.428 5.031 1.00 71.31 129 PHE A CA 1
ATOM 1011 C C . PHE A 1 129 ? -11.012 -1.608 5.641 1.00 71.31 129 PHE A C 1
ATOM 1013 O O . PHE A 1 129 ? -11.181 -2.278 6.655 1.00 71.31 129 PHE A O 1
ATOM 1020 N N . PHE A 1 130 ? -12.022 -0.965 5.052 1.00 75.19 130 PHE A N 1
ATOM 1021 C CA . PHE A 1 130 ? -13.405 -1.059 5.512 1.00 75.19 130 PHE A CA 1
ATOM 1022 C C . PHE A 1 130 ? -14.194 -2.187 4.842 1.00 75.19 130 PHE A C 1
ATOM 1024 O O . PHE A 1 130 ? -15.363 -2.378 5.188 1.00 75.19 130 PHE A O 1
ATOM 1031 N N . SER A 1 131 ? -13.609 -2.909 3.887 1.00 71.50 131 SER A N 1
ATOM 1032 C CA . SER A 1 131 ? -14.237 -4.094 3.315 1.00 71.50 131 SER A CA 1
ATOM 1033 C C . SER A 1 131 ? -14.141 -5.263 4.295 1.00 71.50 131 SER A C 1
ATOM 1035 O O . SER A 1 131 ? -13.196 -5.356 5.070 1.00 71.50 131 SER A O 1
ATOM 1037 N N . SER A 1 132 ? -15.156 -6.126 4.308 1.00 63.56 132 SER A N 1
ATOM 1038 C CA . SER A 1 132 ? -15.153 -7.348 5.123 1.00 63.56 132 SER A CA 1
ATOM 1039 C C . SER A 1 132 ? -14.677 -8.579 4.350 1.00 63.56 132 SER A C 1
ATOM 1041 O O . SER A 1 132 ? -14.520 -9.644 4.945 1.00 63.56 132 SER A O 1
ATOM 1043 N N . SER A 1 133 ? -14.470 -8.451 3.035 1.00 66.38 133 SER A N 1
ATOM 1044 C CA . SER A 1 133 ? -13.963 -9.515 2.174 1.00 66.38 133 SER A CA 1
ATOM 1045 C C . SER A 1 133 ? -12.717 -9.046 1.440 1.00 66.38 133 SER A C 1
ATOM 1047 O O . SER A 1 133 ? -12.775 -8.058 0.713 1.00 66.38 133 SER A O 1
ATOM 1049 N N . ASP A 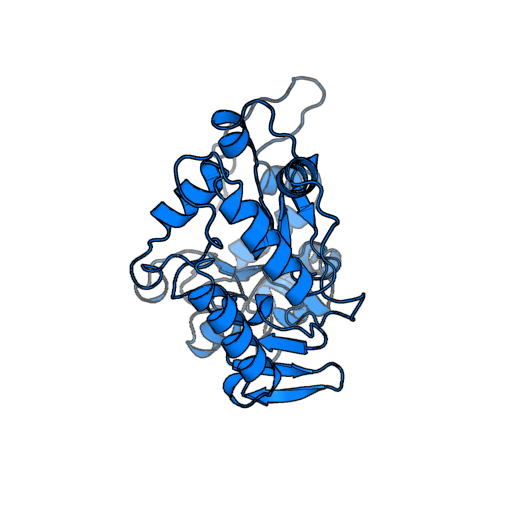1 134 ? -11.650 -9.831 1.521 1.00 66.69 134 ASP A N 1
ATOM 1050 C CA . ASP A 1 134 ? -10.394 -9.545 0.819 1.00 66.69 134 ASP A CA 1
ATOM 1051 C C . ASP A 1 134 ? -10.133 -10.561 -0.309 1.00 66.69 134 ASP A C 1
ATOM 1053 O O . ASP A 1 134 ? -9.001 -10.829 -0.711 1.00 66.69 134 ASP A O 1
ATOM 1057 N N . ASP A 1 135 ? -11.199 -11.168 -0.836 1.00 76.81 135 ASP A N 1
ATOM 1058 C CA . ASP A 1 135 ? -11.139 -12.085 -1.978 1.00 76.81 135 ASP A CA 1
ATOM 1059 C C . ASP A 1 135 ? -11.092 -11.351 -3.330 1.00 76.81 135 ASP A C 1
ATOM 1061 O O . ASP A 1 135 ? -11.061 -11.968 -4.393 1.00 76.81 135 ASP A O 1
ATOM 1065 N N . PHE A 1 136 ? -11.024 -10.025 -3.320 1.00 81.31 136 PHE A N 1
ATOM 1066 C CA . PHE A 1 136 ? -10.917 -9.217 -4.519 1.00 81.31 136 PHE A CA 1
ATOM 1067 C C . PHE A 1 136 ? -9.736 -8.262 -4.435 1.00 81.31 136 PHE A C 1
ATOM 1069 O O . PHE A 1 136 ? -9.159 -8.006 -3.386 1.00 81.31 136 PHE A O 1
ATOM 1076 N N . CYS A 1 137 ? -9.385 -7.685 -5.574 1.00 80.44 137 CYS A N 1
ATOM 1077 C CA . CYS A 1 137 ? -8.522 -6.522 -5.619 1.00 80.44 137 CYS A CA 1
ATOM 1078 C C . CYS A 1 137 ? -9.218 -5.411 -6.393 1.00 80.44 137 CYS A C 1
ATOM 1080 O O . CYS A 1 137 ? -9.996 -5.679 -7.309 1.00 80.44 137 CYS A O 1
ATOM 1082 N N . VAL A 1 138 ? -8.910 -4.155 -6.071 1.00 80.38 138 VAL A N 1
ATOM 1083 C CA . VAL A 1 138 ? -9.209 -3.042 -6.968 1.00 80.38 138 VAL A CA 1
ATOM 1084 C C . VAL A 1 138 ? -7.937 -2.373 -7.457 1.00 80.38 138 VAL A C 1
ATOM 1086 O O . VAL A 1 138 ? -6.990 -2.115 -6.717 1.00 80.38 138 VAL A O 1
ATOM 1089 N N . TYR A 1 139 ? -7.897 -2.168 -8.762 1.00 76.88 139 TYR A N 1
ATOM 1090 C CA . TYR A 1 139 ? -6.775 -1.631 -9.499 1.00 76.88 139 TYR A CA 1
ATOM 1091 C C . TYR A 1 139 ? -7.124 -0.222 -9.975 1.00 76.88 139 TYR A C 1
ATOM 1093 O O . TYR A 1 139 ? -8.234 0.025 -10.458 1.00 76.88 139 TYR A O 1
ATOM 1101 N N . ASN A 1 140 ? -6.184 0.718 -9.826 1.00 74.31 140 ASN A N 1
ATOM 1102 C CA . ASN A 1 140 ? -6.392 2.144 -10.112 1.00 74.31 140 ASN A CA 1
ATOM 1103 C C . ASN A 1 140 ? -7.690 2.706 -9.500 1.00 74.31 140 ASN A C 1
ATOM 1105 O O . ASN A 1 140 ? -8.403 3.462 -10.159 1.00 74.31 140 ASN A O 1
ATOM 1109 N N . SER A 1 141 ? -8.030 2.274 -8.282 1.00 76.94 141 SER A N 1
ATOM 1110 C CA . SER A 1 141 ? -9.157 2.785 -7.481 1.00 76.94 141 SER A CA 1
ATOM 1111 C C . SER A 1 141 ? -10.563 2.563 -8.072 1.00 76.94 141 SER A C 1
ATOM 1113 O O . SER A 1 141 ? -11.554 2.944 -7.455 1.00 76.94 141 SER A O 1
ATOM 1115 N N . VAL A 1 142 ? -10.672 1.926 -9.246 1.00 82.56 142 VAL A N 1
ATOM 1116 C CA . VAL A 1 142 ? -11.935 1.761 -9.991 1.00 82.56 142 VAL A CA 1
ATOM 1117 C C . VAL A 1 142 ? -12.136 0.339 -10.500 1.00 82.56 142 VAL A C 1
ATOM 1119 O O . VAL A 1 142 ? -13.268 -0.127 -10.569 1.00 82.56 142 VAL A O 1
ATOM 1122 N N . VAL A 1 143 ? -11.074 -0.362 -10.897 1.00 85.94 143 VAL A N 1
ATOM 1123 C CA . VAL A 1 143 ? -11.197 -1.664 -11.562 1.00 85.94 143 VAL A CA 1
ATOM 1124 C C . VAL A 1 143 ? -11.235 -2.761 -10.511 1.00 85.94 143 VAL A C 1
ATOM 1126 O O . VAL A 1 143 ? -10.189 -3.171 -10.025 1.00 85.94 143 VAL A O 1
ATOM 1129 N N . TYR A 1 144 ? -12.426 -3.232 -10.166 1.00 86.62 144 TYR A N 1
ATOM 1130 C CA . TYR A 1 144 ? -12.620 -4.385 -9.293 1.00 86.62 144 TYR A CA 1
ATOM 1131 C C . TYR A 1 144 ? -12.313 -5.678 -10.050 1.00 86.62 144 TYR A C 1
ATOM 1133 O O . TYR A 1 144 ? -12.764 -5.843 -11.184 1.00 86.62 144 TYR A O 1
ATOM 1141 N N . VAL A 1 145 ? -11.566 -6.580 -9.418 1.00 86.56 145 VAL A N 1
ATOM 1142 C CA . VAL A 1 145 ? -11.186 -7.898 -9.933 1.00 86.56 145 VAL A CA 1
ATOM 1143 C C . VAL A 1 145 ? -11.418 -8.930 -8.835 1.00 86.56 145 VAL A C 1
ATOM 1145 O O . VAL A 1 145 ? -10.786 -8.848 -7.786 1.00 86.56 145 VAL A O 1
ATOM 1148 N N . ASN A 1 146 ? -12.295 -9.899 -9.082 1.00 85.44 146 ASN A N 1
ATOM 1149 C CA . ASN A 1 146 ? -12.581 -10.997 -8.150 1.00 85.44 146 ASN A CA 1
ATOM 1150 C C . ASN A 1 146 ? -11.719 -12.246 -8.439 1.00 85.44 146 ASN A C 1
ATOM 1152 O O . ASN A 1 146 ? -11.131 -12.352 -9.520 1.00 85.44 146 ASN A O 1
ATOM 1156 N N . GLN A 1 147 ? -11.682 -13.222 -7.520 1.00 83.19 147 GLN A N 1
ATOM 1157 C CA . GLN A 1 147 ? -10.932 -14.485 -7.666 1.00 83.19 147 GLN A CA 1
ATOM 1158 C C . GLN A 1 147 ? -11.300 -15.265 -8.933 1.00 83.19 147 GLN A C 1
ATOM 1160 O O . GLN A 1 147 ? -10.459 -15.937 -9.529 1.00 83.19 147 GLN A O 1
ATOM 1165 N N . ASP A 1 148 ? -12.563 -15.195 -9.354 1.00 86.81 148 ASP A N 1
ATOM 1166 C CA . ASP A 1 148 ? -13.058 -15.886 -10.547 1.00 86.81 148 ASP A CA 1
ATOM 1167 C C . ASP A 1 148 ? -12.703 -15.171 -11.867 1.00 86.81 148 ASP A C 1
ATOM 1169 O O . ASP A 1 148 ? -13.026 -15.664 -12.950 1.00 86.81 148 ASP A O 1
ATOM 1173 N N . GLY A 1 149 ? -12.018 -14.024 -11.788 1.00 84.81 149 GLY A N 1
ATOM 1174 C CA . GLY A 1 149 ? -11.641 -13.193 -12.928 1.00 84.81 149 GLY A CA 1
ATOM 1175 C C . GLY A 1 149 ? -12.720 -12.200 -13.367 1.00 84.81 149 GLY A C 1
ATOM 1176 O O . GLY A 1 149 ? -12.548 -11.545 -14.398 1.00 84.81 149 GLY A O 1
ATOM 1177 N N . THR A 1 150 ? -13.820 -12.060 -12.621 1.00 89.06 150 THR A N 1
ATOM 1178 C CA . THR A 1 150 ? -14.843 -11.043 -12.890 1.00 89.06 150 THR A CA 1
ATOM 1179 C C . THR A 1 150 ? -14.257 -9.643 -12.733 1.00 89.06 150 THR A C 1
ATOM 1181 O O . THR A 1 150 ? -13.684 -9.319 -11.694 1.00 89.06 150 THR A O 1
ATOM 1184 N N . ILE A 1 151 ? -14.446 -8.803 -13.758 1.00 90.25 151 ILE A N 1
ATOM 1185 C CA . ILE A 1 151 ? -14.032 -7.397 -13.765 1.00 90.25 151 ILE A CA 1
ATOM 1186 C C . ILE A 1 151 ? -15.271 -6.502 -13.717 1.00 90.25 151 ILE A C 1
ATOM 1188 O O . ILE A 1 151 ? -16.170 -6.647 -14.547 1.00 90.25 151 ILE A O 1
ATOM 1192 N N . ALA A 1 152 ? -15.302 -5.556 -12.779 1.00 91.69 152 ALA A N 1
ATOM 1193 C CA . ALA A 1 152 ? -16.395 -4.597 -12.620 1.00 91.69 152 ALA A CA 1
ATOM 1194 C C . ALA A 1 152 ? -15.884 -3.202 -12.230 1.00 91.69 152 ALA A C 1
ATOM 1196 O O . ALA A 1 152 ? -14.712 -3.010 -11.903 1.00 91.69 152 ALA A O 1
ATOM 1197 N N . ASN A 1 153 ? -16.775 -2.212 -12.259 1.00 90.56 153 ASN A N 1
ATOM 1198 C CA . ASN A 1 153 ? -16.527 -0.923 -11.624 1.00 90.56 153 ASN A CA 1
ATOM 1199 C C . ASN A 1 153 ? -16.704 -1.082 -10.109 1.00 90.56 153 ASN A C 1
ATOM 1201 O O . ASN A 1 153 ? -17.799 -1.410 -9.657 1.00 90.56 153 ASN A O 1
ATOM 1205 N N . TYR A 1 154 ? -15.653 -0.833 -9.330 1.00 86.88 154 TYR A N 1
ATOM 1206 C CA . TYR A 1 154 ? -15.657 -0.992 -7.879 1.00 86.88 154 TYR A CA 1
ATOM 1207 C C . TYR A 1 154 ? -16.784 -0.210 -7.206 1.00 86.88 154 TYR A C 1
ATOM 1209 O O . TYR A 1 154 ? -17.469 -0.749 -6.342 1.00 86.88 154 TYR A O 1
ATOM 1217 N N . TYR A 1 155 ? -17.060 1.011 -7.665 1.00 87.81 155 TYR A N 1
ATOM 1218 C CA . TYR A 1 155 ? -18.109 1.854 -7.089 1.00 87.81 155 TYR A CA 1
ATOM 1219 C C . TYR A 1 155 ? -19.532 1.310 -7.284 1.00 87.81 155 TYR A C 1
ATOM 1221 O O . TYR A 1 155 ? -20.466 1.792 -6.646 1.00 87.81 155 TYR A O 1
ATOM 1229 N N . GLU A 1 156 ? -19.708 0.318 -8.158 1.00 90.88 156 GLU A N 1
ATOM 1230 C CA . GLU A 1 156 ? -20.985 -0.350 -8.424 1.00 90.88 156 GLU A CA 1
ATOM 1231 C C . GLU A 1 156 ? -21.117 -1.689 -7.675 1.00 90.88 156 GLU A C 1
ATOM 1233 O O . GLU A 1 156 ? -22.122 -2.380 -7.831 1.00 90.88 156 GLU A O 1
ATOM 1238 N N . THR A 1 157 ? -20.124 -2.064 -6.861 1.00 88.75 157 THR A N 1
ATOM 1239 C CA . THR A 1 157 ? -20.099 -3.339 -6.127 1.00 88.75 157 THR A CA 1
ATOM 1240 C C . THR A 1 157 ? -20.725 -3.237 -4.735 1.00 88.75 157 THR A C 1
ATOM 1242 O O . THR A 1 157 ? -20.710 -2.181 -4.094 1.00 88.75 157 THR A O 1
ATOM 1245 N N . ASP A 1 158 ? -21.222 -4.368 -4.226 1.00 88.88 158 ASP A N 1
ATOM 1246 C CA . ASP A 1 158 ? -21.671 -4.475 -2.833 1.00 88.88 158 ASP A CA 1
ATOM 1247 C C . ASP A 1 158 ? -20.509 -4.281 -1.842 1.00 88.88 158 ASP A C 1
ATOM 1249 O O . ASP A 1 158 ? -20.706 -3.648 -0.807 1.00 88.88 158 ASP A O 1
ATOM 1253 N N . ALA A 1 159 ? -19.290 -4.704 -2.202 1.00 85.38 159 ALA A N 1
ATOM 1254 C CA . ALA A 1 159 ? -18.087 -4.501 -1.393 1.00 85.38 159 ALA A CA 1
ATOM 1255 C C . ALA A 1 159 ? -17.788 -3.012 -1.145 1.00 85.38 159 ALA A C 1
ATOM 1257 O O . ALA A 1 159 ? -17.488 -2.611 -0.021 1.00 85.38 159 ALA A O 1
ATOM 1258 N N . PHE A 1 160 ? -17.925 -2.157 -2.167 1.00 87.31 160 PHE A N 1
ATOM 1259 C CA . PHE A 1 160 ? -17.784 -0.708 -1.984 1.00 87.31 160 PHE A CA 1
ATOM 1260 C C . PHE A 1 160 ? -18.891 -0.131 -1.096 1.00 87.31 160 PHE A C 1
ATOM 1262 O O . PHE A 1 160 ? -18.635 0.707 -0.229 1.00 87.31 160 PHE A O 1
ATOM 1269 N N . LYS A 1 161 ? -20.135 -0.578 -1.294 1.00 88.62 161 LYS A N 1
ATOM 1270 C CA . LYS A 1 161 ? -21.271 -0.129 -0.482 1.00 88.62 161 LYS A CA 1
ATOM 1271 C C . LYS A 1 161 ? -21.068 -0.465 0.996 1.00 88.62 161 LYS A C 1
ATOM 1273 O O . LYS A 1 161 ? -21.333 0.387 1.843 1.00 88.62 161 LYS A O 1
ATOM 1278 N N . GLU A 1 162 ? -20.598 -1.669 1.290 1.00 87.81 162 GLU A N 1
ATOM 1279 C CA . GLU A 1 162 ? -20.256 -2.106 2.639 1.00 87.81 162 GLU A CA 1
ATOM 1280 C C . GLU A 1 162 ? -19.104 -1.287 3.229 1.00 87.81 162 GLU A C 1
ATOM 1282 O O . GLU A 1 162 ? -19.250 -0.738 4.320 1.00 87.81 162 GLU A O 1
ATOM 1287 N N . ALA A 1 163 ? -18.013 -1.097 2.483 1.00 86.50 163 ALA A N 1
ATOM 1288 C CA . ALA A 1 163 ? -16.882 -0.284 2.924 1.00 86.50 163 ALA A CA 1
ATOM 1289 C C . ALA A 1 163 ? -17.297 1.140 3.331 1.00 86.50 163 ALA A C 1
ATOM 1291 O O . ALA A 1 163 ? -16.884 1.662 4.368 1.00 86.50 163 ALA A O 1
ATOM 1292 N N . VAL A 1 164 ? -18.179 1.773 2.552 1.00 88.00 164 VAL A N 1
ATOM 1293 C CA . VAL A 1 164 ? -18.720 3.100 2.883 1.00 88.00 164 VAL A CA 1
ATOM 1294 C C . VAL A 1 164 ? -19.612 3.056 4.129 1.00 88.00 164 VAL A C 1
ATOM 1296 O O . VAL A 1 164 ? -19.581 3.990 4.932 1.00 88.00 164 VAL A O 1
ATOM 1299 N N . GLN A 1 165 ? -20.403 1.997 4.319 1.00 90.75 165 GLN A N 1
ATOM 1300 C CA . GLN A 1 165 ? -21.216 1.819 5.527 1.00 90.75 165 GLN A CA 1
ATOM 1301 C C . GLN A 1 165 ? -20.343 1.644 6.774 1.00 90.75 165 GLN A C 1
ATOM 1303 O O . GLN A 1 165 ? -20.601 2.294 7.783 1.00 90.75 165 GLN A O 1
ATOM 1308 N N . ASN A 1 166 ? -19.278 0.854 6.684 1.00 90.31 166 ASN A N 1
ATOM 1309 C CA . ASN A 1 166 ? -18.311 0.638 7.757 1.00 90.31 166 ASN A CA 1
ATOM 1310 C C . ASN A 1 166 ? -17.545 1.923 8.108 1.00 90.31 166 ASN A C 1
ATOM 1312 O O . ASN A 1 166 ? -17.486 2.309 9.278 1.00 90.31 166 ASN A O 1
ATOM 1316 N N . GLY A 1 167 ? -17.071 2.665 7.102 1.00 89.75 167 GLY A N 1
ATOM 1317 C CA . GLY A 1 167 ? -16.467 3.984 7.311 1.00 89.75 167 GLY A CA 1
ATOM 1318 C C . GLY A 1 167 ? -17.439 4.984 7.951 1.00 89.75 167 GLY A C 1
ATOM 1319 O O . GLY A 1 167 ? -17.060 5.743 8.845 1.00 89.75 167 GLY A O 1
ATOM 1320 N N . LYS A 1 168 ? -18.722 4.951 7.559 1.00 90.94 168 LYS A N 1
ATOM 1321 C CA . LYS A 1 168 ? -19.775 5.752 8.198 1.00 90.94 168 LYS A CA 1
ATOM 1322 C C . LYS A 1 168 ? -19.976 5.359 9.666 1.00 90.94 168 LYS A C 1
ATOM 1324 O O . LYS A 1 168 ? -20.060 6.255 10.500 1.00 90.94 168 LYS A O 1
ATOM 1329 N N . THR A 1 169 ? -20.020 4.066 9.987 1.00 93.75 169 THR A N 1
ATOM 1330 C CA . THR A 1 169 ? -20.137 3.568 11.368 1.00 93.75 169 THR A CA 1
ATOM 1331 C C . THR A 1 169 ? -19.013 4.115 12.244 1.00 93.75 169 THR A C 1
ATOM 1333 O O . THR A 1 169 ? -19.275 4.644 13.321 1.00 93.75 169 THR A O 1
ATOM 1336 N N . TRP A 1 170 ? -17.766 4.072 11.768 1.00 93.94 170 TRP A N 1
ATOM 1337 C CA . TRP A 1 170 ? -16.621 4.618 12.504 1.00 93.94 170 TRP A CA 1
ATOM 1338 C C . TRP A 1 170 ? -16.669 6.136 12.653 1.00 93.94 170 TRP A C 1
ATOM 1340 O O . TRP A 1 170 ? -16.304 6.664 13.703 1.00 93.94 170 TRP A O 1
ATOM 1350 N N . TYR A 1 171 ? -17.148 6.847 11.632 1.00 93.19 171 TYR A N 1
ATOM 1351 C CA . TYR A 1 171 ? -17.357 8.287 11.725 1.00 93.19 171 TYR A CA 1
ATOM 1352 C C . TYR A 1 171 ? -18.431 8.644 12.766 1.00 93.19 171 TYR A C 1
ATOM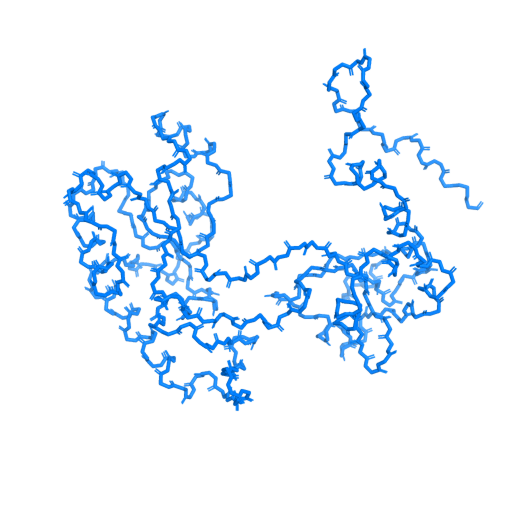 1354 O O . TYR A 1 171 ? -18.203 9.502 13.615 1.00 93.19 171 TYR A O 1
ATOM 1362 N N . GLU A 1 172 ? -19.580 7.960 12.754 1.00 95.44 172 GLU A N 1
ATOM 1363 C CA . GLU A 1 172 ? -20.674 8.179 13.714 1.00 95.44 172 GLU A CA 1
ATOM 1364 C C . GLU A 1 172 ? -20.293 7.772 15.148 1.00 95.44 172 GLU A C 1
ATOM 1366 O O . GLU A 1 172 ? -20.719 8.427 16.099 1.00 95.44 172 GLU A O 1
ATOM 1371 N N . ALA A 1 173 ? -19.446 6.752 15.307 1.00 96.31 173 ALA A N 1
ATOM 1372 C CA . ALA A 1 173 ? -18.874 6.347 16.592 1.00 96.31 173 ALA A CA 1
ATOM 1373 C C . ALA A 1 173 ? -17.764 7.293 17.100 1.00 96.31 173 ALA A C 1
ATOM 1375 O O . ALA A 1 173 ? -17.296 7.142 18.226 1.00 96.31 173 ALA A O 1
ATOM 1376 N N . GLY A 1 174 ? -17.339 8.278 16.298 1.00 95.81 174 GLY A N 1
ATOM 1377 C CA . GLY A 1 174 ? -16.284 9.225 16.665 1.00 95.81 174 GLY A CA 1
ATOM 1378 C C . GLY A 1 174 ? -14.866 8.650 16.605 1.00 95.81 174 GLY A C 1
ATOM 1379 O O . GLY A 1 174 ? -13.962 9.225 17.203 1.00 95.81 174 GLY A O 1
ATOM 1380 N N . LEU A 1 175 ? -14.663 7.540 15.888 1.00 95.88 175 LEU A N 1
ATOM 1381 C CA . LEU A 1 175 ? -13.359 6.888 15.706 1.00 95.88 175 LEU A CA 1
ATOM 1382 C C . LEU A 1 175 ? -12.519 7.548 14.602 1.00 95.88 175 LEU A C 1
ATOM 1384 O O . LEU A 1 175 ? -11.296 7.418 14.578 1.00 95.88 175 LEU A O 1
ATOM 1388 N N . ILE A 1 176 ? -13.165 8.282 13.695 1.00 93.50 176 ILE A N 1
ATOM 1389 C CA . ILE A 1 176 ? -12.521 9.080 12.646 1.00 93.50 176 ILE A CA 1
ATOM 1390 C C . ILE A 1 176 ? -12.489 10.543 13.089 1.00 93.50 176 ILE A C 1
ATOM 1392 O O . ILE A 1 176 ? -13.459 11.053 13.650 1.00 93.50 176 ILE A O 1
ATOM 1396 N N . ASN A 1 177 ? -11.380 11.230 12.807 1.00 94.00 177 ASN A N 1
ATOM 1397 C CA . ASN A 1 177 ? -11.243 12.652 13.102 1.00 94.00 177 ASN A CA 1
ATOM 1398 C C . ASN A 1 177 ? -12.377 13.455 12.415 1.00 94.00 177 ASN A C 1
ATOM 1400 O O . ASN A 1 177 ? -12.518 13.360 11.193 1.00 94.00 177 ASN A O 1
ATOM 1404 N N . PRO A 1 178 ? -13.174 14.262 13.145 1.00 93.00 178 PRO A N 1
ATOM 1405 C CA . PRO A 1 178 ? -14.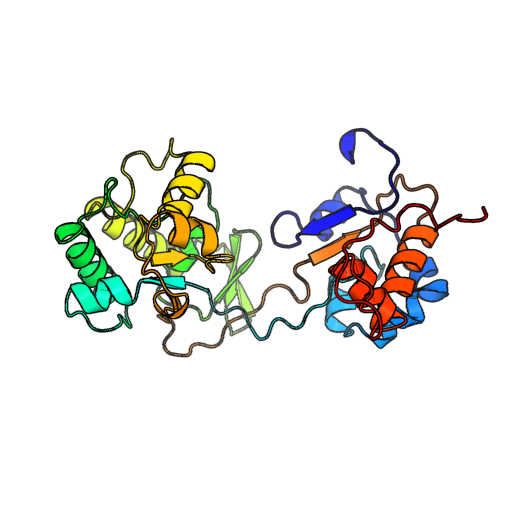273 15.033 12.551 1.00 93.00 178 PRO A CA 1
ATOM 1406 C C . PRO A 1 178 ? -13.807 16.030 11.475 1.00 93.00 178 PRO A C 1
ATOM 1408 O O . PRO A 1 178 ? -14.569 16.351 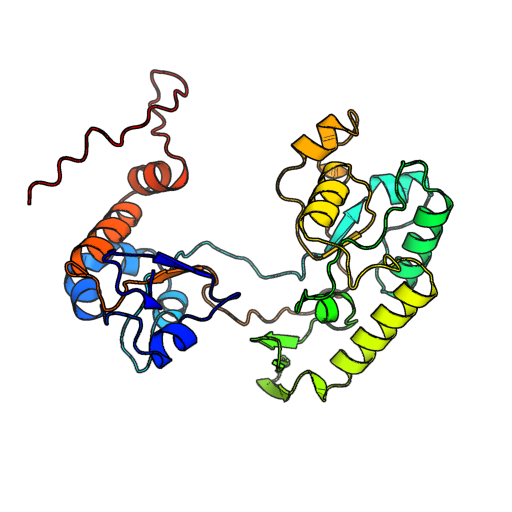10.565 1.00 93.00 178 PRO A O 1
ATOM 1411 N N . ASP A 1 179 ? -12.544 16.463 11.529 1.00 92.12 179 ASP A N 1
ATOM 1412 C CA . ASP A 1 179 ? -11.935 17.396 10.579 1.00 92.12 179 ASP A CA 1
ATOM 1413 C C . ASP A 1 179 ? -11.167 16.681 9.447 1.00 92.12 179 ASP A C 1
ATOM 1415 O O . ASP A 1 179 ? -10.298 17.282 8.809 1.00 92.12 179 ASP A O 1
ATOM 1419 N N . ILE A 1 180 ? -11.481 15.407 9.162 1.00 89.75 180 ILE A N 1
ATOM 1420 C CA . ILE A 1 180 ? -10.788 14.555 8.172 1.00 89.75 180 ILE A CA 1
ATOM 1421 C C . ILE A 1 180 ? -10.598 15.213 6.794 1.00 89.75 180 ILE A C 1
ATOM 1423 O O . ILE A 1 180 ? -9.586 14.985 6.134 1.00 89.75 180 ILE A O 1
ATOM 1427 N N . LEU A 1 181 ? -11.538 16.068 6.367 1.00 88.81 181 LEU A N 1
ATOM 1428 C CA . LEU A 1 181 ? -11.484 16.791 5.086 1.00 88.81 181 LEU A CA 1
ATOM 1429 C C . LEU A 1 181 ? -10.404 17.880 5.034 1.00 88.81 181 LEU A C 1
ATOM 1431 O O . LEU A 1 181 ? -9.990 18.281 3.949 1.00 88.81 181 LEU A O 1
ATOM 1435 N N . THR A 1 182 ? -9.966 18.369 6.191 1.00 91.19 182 THR A N 1
ATOM 1436 C CA . THR A 1 182 ? -8.928 19.402 6.333 1.00 91.19 182 THR A CA 1
ATOM 1437 C C . THR A 1 182 ? -7.666 18.892 7.025 1.00 91.19 182 THR A C 1
ATOM 1439 O O . THR A 1 182 ? -6.688 19.632 7.121 1.00 91.19 182 THR A O 1
ATOM 1442 N N . TYR A 1 183 ? -7.682 17.643 7.496 1.00 91.38 183 TYR A N 1
ATOM 1443 C CA . TYR A 1 183 ? -6.552 16.996 8.147 1.00 91.38 183 TYR A CA 1
ATOM 1444 C C . TYR A 1 183 ? -5.411 16.779 7.147 1.00 91.38 183 TYR A C 1
ATOM 1446 O O . TYR A 1 183 ? -5.611 16.227 6.062 1.00 91.38 183 TYR A O 1
ATOM 1454 N N . THR A 1 184 ? -4.217 17.263 7.481 1.00 91.88 184 THR A N 1
ATOM 1455 C CA . THR A 1 184 ? -3.072 17.281 6.565 1.00 91.88 184 THR A CA 1
ATOM 1456 C C . THR A 1 184 ? -2.172 16.062 6.741 1.00 91.88 184 THR A C 1
ATOM 1458 O O . THR A 1 184 ? -2.149 15.415 7.788 1.00 91.88 184 THR A O 1
ATOM 1461 N N . GLN A 1 185 ? -1.353 15.783 5.723 1.00 89.94 185 GLN A N 1
ATOM 1462 C CA . GLN A 1 185 ? -0.350 14.720 5.792 1.00 89.94 185 GLN A CA 1
ATOM 1463 C C . GLN A 1 185 ? 0.673 14.945 6.920 1.00 89.94 185 GLN A C 1
ATOM 1465 O O . GLN A 1 185 ? 1.121 13.982 7.541 1.00 89.94 185 GLN A O 1
ATOM 1470 N N . ASP A 1 186 ? 1.018 16.200 7.221 1.00 93.12 186 ASP A N 1
ATOM 1471 C CA . ASP A 1 186 ? 1.931 16.535 8.321 1.00 93.12 186 ASP A CA 1
ATOM 1472 C C . ASP A 1 186 ? 1.304 16.217 9.683 1.00 93.12 186 ASP A C 1
ATOM 1474 O O . ASP A 1 186 ? 1.977 15.686 10.565 1.00 93.12 186 ASP A O 1
ATOM 1478 N N . GLN A 1 187 ? 0.004 16.491 9.849 1.00 93.75 187 GLN A N 1
ATOM 1479 C CA . GLN A 1 187 ? -0.721 16.144 11.072 1.00 93.75 187 GLN A CA 1
ATOM 1480 C C . GLN A 1 187 ? -0.808 14.627 11.249 1.00 93.75 187 GLN A C 1
ATOM 1482 O O . GLN A 1 187 ? -0.499 14.139 12.333 1.00 93.75 187 GLN A O 1
ATOM 1487 N N . LEU A 1 188 ? -1.129 13.891 10.177 1.00 92.00 188 LEU A N 1
ATOM 1488 C CA . LEU A 1 188 ? -1.127 12.427 10.171 1.00 92.00 188 LEU A CA 1
ATOM 1489 C C . LEU A 1 188 ? 0.250 11.862 10.547 1.00 92.00 188 LEU A C 1
ATOM 1491 O O . LEU A 1 188 ? 0.360 10.988 11.399 1.00 92.00 188 LEU A O 1
ATOM 1495 N N . THR A 1 189 ? 1.317 12.392 9.948 1.00 91.75 189 THR A N 1
ATOM 1496 C CA . THR A 1 189 ? 2.694 11.967 10.248 1.00 91.75 189 THR A CA 1
ATOM 1497 C C . THR A 1 189 ? 3.047 12.232 11.710 1.00 91.75 189 THR A C 1
ATOM 1499 O O . THR A 1 189 ? 3.648 11.386 12.368 1.00 91.75 189 THR A O 1
ATOM 1502 N N . ASN A 1 190 ? 2.638 13.383 12.247 1.00 93.50 190 ASN A N 1
ATOM 1503 C CA . ASN A 1 190 ? 2.837 13.705 13.653 1.00 93.50 190 ASN A CA 1
ATOM 1504 C C . ASN A 1 190 ? 2.064 12.750 14.580 1.00 93.50 190 ASN A C 1
ATOM 1506 O O . ASN A 1 190 ? 2.643 12.254 15.539 1.00 93.50 190 ASN A O 1
ATOM 1510 N N . GLN A 1 191 ? 0.801 12.437 14.271 1.00 94.19 191 GLN A N 1
ATOM 1511 C CA . GLN A 1 191 ? 0.001 11.458 15.019 1.00 94.19 191 GLN A CA 1
ATOM 1512 C C . GLN A 1 191 ? 0.690 10.085 15.070 1.00 94.19 191 GLN A C 1
ATOM 1514 O O . GLN A 1 191 ? 0.795 9.476 16.137 1.00 94.19 191 GLN A O 1
ATOM 1519 N N . LEU A 1 192 ? 1.194 9.611 13.925 1.00 92.88 192 LEU A N 1
ATOM 1520 C CA . LEU A 1 192 ? 1.910 8.339 13.831 1.00 92.88 192 LEU A CA 1
ATOM 1521 C C . LEU A 1 192 ? 3.199 8.347 14.662 1.00 92.88 192 LEU A C 1
ATOM 1523 O O . LEU A 1 192 ? 3.433 7.401 15.413 1.00 92.88 192 LEU A O 1
ATOM 1527 N N . ASN A 1 193 ? 3.991 9.421 14.577 1.00 93.00 193 ASN A N 1
ATOM 1528 C CA . ASN A 1 193 ? 5.246 9.572 15.323 1.00 93.00 193 ASN A CA 1
ATOM 1529 C C . ASN A 1 193 ? 5.037 9.650 16.839 1.00 93.00 193 ASN A C 1
ATOM 1531 O O . ASN A 1 193 ? 5.877 9.162 17.587 1.00 93.00 193 ASN A O 1
ATOM 1535 N N . LEU A 1 194 ? 3.933 10.246 17.293 1.00 93.81 194 LEU A N 1
ATOM 1536 C CA . LEU A 1 194 ? 3.583 10.306 18.714 1.00 93.81 194 LEU A CA 1
ATOM 1537 C C . LEU A 1 194 ? 3.023 8.975 19.247 1.00 93.81 194 LEU A C 1
ATOM 1539 O O . LEU A 1 194 ? 2.849 8.833 20.453 1.00 93.81 194 LEU A O 1
ATOM 1543 N N . GLY A 1 195 ? 2.725 8.006 18.373 1.00 93.69 195 GLY A N 1
ATOM 1544 C CA . GLY A 1 195 ? 2.078 6.755 18.768 1.00 93.69 195 GLY A CA 1
ATOM 1545 C C . GLY A 1 195 ? 0.609 6.926 19.175 1.00 93.69 195 GLY A C 1
ATOM 1546 O O . GLY A 1 195 ? 0.070 6.064 19.868 1.00 93.69 195 GLY A O 1
ATOM 1547 N N . GLU A 1 196 ? -0.041 8.023 18.768 1.00 94.81 196 GLU A N 1
ATOM 1548 C CA . GLU A 1 196 ? -1.423 8.366 19.137 1.00 94.81 196 GLU A CA 1
ATOM 1549 C C . GLU A 1 196 ? -2.431 7.755 18.155 1.00 94.81 196 GLU A C 1
ATOM 1551 O O . GLU A 1 196 ? -3.173 8.447 17.458 1.00 94.81 196 GLU A O 1
ATOM 1556 N N . TRP A 1 197 ? -2.421 6.430 18.055 1.00 94.62 197 TRP A N 1
ATOM 1557 C CA . TRP A 1 197 ? -3.274 5.648 17.165 1.00 94.62 197 TRP A CA 1
ATOM 1558 C C . TRP A 1 197 ? -3.442 4.231 17.715 1.00 94.62 197 TRP A C 1
ATOM 1560 O O . TRP A 1 197 ? -2.593 3.744 18.461 1.00 94.62 197 TRP A O 1
ATOM 1570 N N . PHE A 1 198 ? -4.537 3.571 17.339 1.00 95.94 198 PHE A N 1
ATOM 1571 C CA . PHE A 1 198 ? -4.831 2.199 17.762 1.00 95.94 198 PHE A CA 1
ATOM 1572 C C . PHE A 1 198 ? -4.631 1.175 16.640 1.00 95.94 198 PHE A C 1
ATOM 1574 O O . PHE A 1 198 ? -3.938 0.176 16.817 1.00 95.94 198 PHE A O 1
ATOM 1581 N N . VAL A 1 199 ? -5.206 1.451 15.471 1.00 93.31 199 VAL A N 1
ATOM 1582 C CA . VAL A 1 199 ? -5.127 0.613 14.272 1.00 93.31 199 VAL A CA 1
ATOM 1583 C C . VAL A 1 199 ? -4.805 1.494 13.069 1.00 93.31 199 VAL A C 1
ATOM 1585 O O . VAL A 1 199 ? -5.302 2.619 12.989 1.00 93.31 199 VAL A O 1
ATOM 1588 N N . LEU A 1 200 ? -3.980 1.006 12.144 1.00 87.88 200 LEU A N 1
ATOM 1589 C CA . LEU A 1 200 ? -3.684 1.672 10.876 1.00 87.88 200 LEU A CA 1
ATOM 1590 C C . LEU A 1 200 ? -3.856 0.735 9.686 1.00 87.88 200 LEU A C 1
ATOM 1592 O O . LEU A 1 200 ? -3.682 -0.476 9.793 1.00 87.88 200 LEU A O 1
ATOM 1596 N N . ASN A 1 201 ? -4.120 1.338 8.530 1.00 82.31 201 ASN A N 1
ATOM 1597 C CA . ASN A 1 201 ? -3.953 0.685 7.241 1.00 82.31 201 ASN A CA 1
ATOM 1598 C C . ASN A 1 201 ? -2.483 0.813 6.801 1.00 82.31 201 ASN A C 1
ATOM 1600 O O . ASN A 1 201 ? -2.029 1.906 6.457 1.00 82.31 201 ASN A O 1
ATOM 1604 N N . GLY A 1 202 ? -1.741 -0.289 6.828 1.00 79.06 202 GLY A N 1
ATOM 1605 C CA . GLY A 1 202 ? -0.338 -0.397 6.428 1.00 79.06 202 GLY A CA 1
ATOM 1606 C C . GLY A 1 202 ? 0.598 -0.912 7.531 1.00 79.06 202 GLY A C 1
ATOM 1607 O O . GLY A 1 202 ? 0.205 -1.211 8.661 1.00 79.06 202 GLY A O 1
ATOM 1608 N N . THR A 1 203 ? 1.887 -0.989 7.195 1.00 76.81 203 THR A N 1
ATOM 1609 C CA . THR A 1 203 ? 2.963 -1.215 8.167 1.00 76.81 203 THR A CA 1
ATOM 1610 C C . THR A 1 203 ? 3.294 0.062 8.925 1.00 76.81 203 THR A C 1
ATOM 1612 O O . THR A 1 203 ? 3.298 1.164 8.373 1.00 76.81 203 THR A O 1
ATOM 1615 N N . VAL A 1 204 ? 3.754 -0.110 10.159 1.00 77.19 204 VAL A N 1
ATOM 1616 C CA . VAL A 1 204 ? 4.655 0.862 10.778 1.00 77.19 204 VAL A CA 1
ATOM 1617 C C . VAL A 1 204 ? 6.069 0.497 10.342 1.00 77.19 204 VAL A C 1
ATOM 1619 O O . VAL A 1 204 ? 6.536 -0.606 10.610 1.00 77.19 204 VAL A O 1
ATOM 1622 N N . GLY A 1 205 ? 6.729 1.387 9.600 1.00 76.94 205 GLY A N 1
ATOM 1623 C CA . GLY A 1 205 ? 8.083 1.146 9.098 1.00 76.94 205 GLY A CA 1
ATOM 1624 C C . GLY A 1 205 ? 9.117 1.156 10.225 1.00 76.94 205 GLY A C 1
ATOM 1625 O O . GLY A 1 205 ? 9.555 0.115 10.699 1.00 76.94 205 GLY A O 1
ATOM 1626 N N . ASN A 1 206 ? 9.525 2.352 10.647 1.00 82.06 206 ASN A N 1
ATOM 1627 C CA . ASN A 1 206 ? 10.462 2.544 11.749 1.00 82.06 206 ASN A CA 1
ATOM 1628 C C . ASN A 1 206 ? 9.707 3.035 12.995 1.00 82.06 206 ASN A C 1
ATOM 1630 O O . ASN A 1 206 ? 8.959 4.005 12.910 1.00 82.06 206 ASN A O 1
ATOM 1634 N N . VAL A 1 207 ? 9.930 2.391 14.143 1.00 88.44 207 VAL A N 1
ATOM 1635 C CA . VAL A 1 207 ? 9.299 2.739 15.426 1.00 88.44 207 VAL A CA 1
ATOM 1636 C C . VAL A 1 207 ? 10.117 3.716 16.278 1.00 88.44 207 VAL A C 1
ATOM 1638 O O . VAL A 1 207 ? 9.634 4.139 17.320 1.00 88.44 207 VAL A O 1
ATOM 1641 N N . SER A 1 208 ? 11.326 4.119 15.864 1.00 91.62 208 SER A N 1
ATOM 1642 C CA . SER A 1 208 ? 12.207 4.986 16.667 1.00 91.62 208 SER A CA 1
ATOM 1643 C C . SER A 1 208 ? 11.531 6.290 17.095 1.00 91.62 208 SER A C 1
ATOM 1645 O O . SER A 1 208 ? 11.667 6.690 18.244 1.00 91.62 208 SER A O 1
ATOM 1647 N N . SER A 1 209 ? 10.752 6.925 16.215 1.00 92.06 209 SER A N 1
ATOM 1648 C CA . SER A 1 209 ? 10.012 8.144 16.570 1.00 92.06 209 SER A CA 1
ATOM 1649 C C . SER A 1 209 ? 8.929 7.891 17.620 1.00 92.06 209 SER A C 1
ATOM 1651 O O . SER A 1 209 ? 8.713 8.739 18.480 1.00 92.06 209 SER A O 1
ATOM 1653 N N . ILE A 1 210 ? 8.297 6.714 17.602 1.00 93.19 210 ILE A N 1
ATOM 1654 C CA . ILE A 1 210 ? 7.342 6.311 18.641 1.00 93.19 210 ILE A CA 1
ATOM 1655 C C . ILE A 1 210 ? 8.089 6.092 19.958 1.00 93.19 210 ILE A C 1
ATOM 1657 O O . ILE A 1 210 ? 7.674 6.626 20.979 1.00 93.19 210 ILE A O 1
ATOM 1661 N N . GLN A 1 211 ? 9.230 5.399 19.930 1.00 94.38 211 GLN A N 1
ATOM 1662 C CA . GLN A 1 211 ? 10.063 5.132 21.111 1.00 94.38 211 GLN A CA 1
ATOM 1663 C C . GLN A 1 211 ? 10.619 6.405 21.767 1.00 94.38 211 GLN A C 1
ATOM 1665 O O . GLN A 1 211 ? 10.788 6.456 22.982 1.00 94.38 211 GLN A O 1
ATOM 1670 N N . GLU A 1 212 ? 10.875 7.461 20.992 1.00 93.69 212 GLU A N 1
ATOM 1671 C CA . GLU A 1 212 ? 11.254 8.773 21.535 1.00 93.69 212 GLU A CA 1
ATOM 1672 C C . GLU A 1 212 ? 10.143 9.401 22.396 1.00 93.69 212 GLU A C 1
ATOM 1674 O O . GLU A 1 212 ? 10.442 10.143 23.333 1.00 93.69 212 GLU A O 1
ATOM 1679 N N . ASN A 1 213 ? 8.874 9.098 22.101 1.00 91.81 213 ASN A N 1
ATOM 1680 C CA . ASN A 1 213 ? 7.701 9.642 22.794 1.00 91.81 213 ASN A CA 1
ATOM 1681 C C . ASN A 1 213 ? 7.102 8.669 23.824 1.00 91.81 213 ASN A C 1
ATOM 1683 O O . ASN A 1 213 ? 6.515 9.105 24.813 1.00 91.81 213 ASN A O 1
ATOM 1687 N N . ILE A 1 214 ? 7.277 7.365 23.612 1.00 92.75 214 ILE A N 1
ATOM 1688 C CA . ILE A 1 214 ? 6.812 6.267 24.459 1.00 92.75 214 ILE A CA 1
ATOM 1689 C C . ILE A 1 214 ? 8.034 5.371 24.745 1.00 92.75 214 ILE A C 1
ATOM 1691 O O . ILE A 1 214 ? 8.275 4.418 24.008 1.00 92.75 214 ILE A O 1
ATOM 1695 N N . PRO A 1 215 ? 8.846 5.674 25.779 1.00 90.00 215 PRO A N 1
ATOM 1696 C CA . PRO A 1 215 ? 10.142 5.014 25.985 1.00 90.00 215 PRO A CA 1
ATOM 1697 C C . PRO A 1 215 ? 10.093 3.496 26.184 1.00 90.00 215 PRO A C 1
ATOM 1699 O O . PRO A 1 215 ? 11.065 2.821 25.858 1.00 90.00 215 PRO A O 1
ATOM 1702 N N . ASP A 1 216 ? 8.978 2.974 26.700 1.00 90.94 216 ASP A N 1
ATOM 1703 C CA . ASP A 1 216 ? 8.773 1.540 26.943 1.00 90.94 216 ASP A CA 1
ATOM 1704 C C . ASP A 1 216 ? 8.158 0.810 25.731 1.00 90.94 216 ASP A C 1
ATOM 1706 O O . ASP A 1 216 ? 7.811 -0.363 25.833 1.00 90.94 216 ASP A O 1
ATOM 1710 N N . PHE A 1 217 ? 7.998 1.500 24.596 1.00 93.31 217 PHE A N 1
ATOM 1711 C CA . PHE A 1 217 ? 7.417 0.937 23.382 1.00 93.31 217 PHE A CA 1
ATOM 1712 C C . PHE A 1 217 ? 8.363 -0.057 22.709 1.00 93.31 217 PHE A C 1
ATOM 1714 O O . PHE A 1 217 ? 9.480 0.284 22.302 1.00 93.31 217 PHE A O 1
ATOM 1721 N N . GLU A 1 218 ? 7.877 -1.270 22.492 1.00 92.62 218 GLU A N 1
ATOM 1722 C CA . GLU A 1 218 ? 8.606 -2.334 21.820 1.00 92.62 218 GLU A CA 1
ATOM 1723 C C . GLU A 1 218 ? 8.003 -2.622 20.438 1.00 92.62 218 GLU A C 1
ATOM 1725 O O . GLU A 1 218 ? 6.789 -2.563 20.252 1.00 92.62 218 GLU A O 1
ATOM 1730 N N . PRO A 1 219 ? 8.806 -3.016 19.429 1.00 89.62 219 PRO A N 1
ATOM 1731 C CA . PRO A 1 219 ? 8.273 -3.406 18.121 1.00 89.62 219 PRO A CA 1
ATOM 1732 C C . PRO A 1 219 ? 7.200 -4.506 18.187 1.00 89.62 219 PRO A C 1
ATOM 1734 O O . PRO A 1 219 ? 6.353 -4.583 17.304 1.00 89.62 219 PRO A O 1
ATOM 1737 N N . THR A 1 220 ? 7.230 -5.353 19.222 1.00 91.88 220 THR A N 1
ATOM 1738 C CA . THR A 1 220 ? 6.238 -6.413 19.468 1.00 91.88 220 THR A CA 1
ATOM 1739 C C . THR A 1 220 ? 4.875 -5.903 19.931 1.00 91.88 220 THR A C 1
ATOM 1741 O O . THR A 1 220 ? 3.917 -6.675 19.926 1.00 91.88 220 THR A O 1
ATOM 1744 N N . ASP A 1 221 ? 4.780 -4.631 20.315 1.00 94.31 221 ASP A N 1
ATOM 1745 C CA . ASP A 1 221 ? 3.520 -3.976 20.675 1.00 94.31 221 ASP A CA 1
ATOM 1746 C C . ASP A 1 221 ? 2.672 -3.678 19.437 1.00 94.31 221 ASP A C 1
ATOM 1748 O O . ASP A 1 221 ? 1.471 -3.448 19.542 1.00 94.31 221 ASP A O 1
ATOM 1752 N N . ILE A 1 222 ? 3.272 -3.735 18.246 1.00 92.38 222 ILE A N 1
ATOM 1753 C CA . ILE A 1 222 ? 2.562 -3.669 16.974 1.00 92.38 222 ILE A CA 1
ATOM 1754 C C . ILE A 1 222 ? 2.491 -5.072 16.399 1.00 92.38 222 ILE A C 1
ATOM 1756 O O . ILE A 1 222 ? 3.508 -5.735 16.190 1.00 92.38 222 ILE A O 1
ATOM 1760 N N . VAL A 1 223 ? 1.280 -5.508 16.080 1.00 91.62 223 VAL A N 1
ATOM 1761 C CA . VAL A 1 223 ? 1.060 -6.795 15.425 1.00 91.62 223 VAL A CA 1
ATOM 1762 C C . VAL A 1 223 ? 0.215 -6.635 14.176 1.00 91.62 223 VAL A C 1
ATOM 1764 O O . VAL A 1 223 ? -0.498 -5.647 13.993 1.00 91.62 223 VAL A O 1
ATOM 1767 N N . TRP A 1 224 ? 0.327 -7.629 13.303 1.00 86.88 224 TRP A N 1
ATOM 1768 C CA . TRP A 1 224 ? -0.536 -7.768 12.142 1.00 86.88 224 TRP A CA 1
ATOM 1769 C C . TRP A 1 224 ? -1.969 -8.039 12.583 1.00 86.88 224 TRP A C 1
ATOM 1771 O O . TRP A 1 224 ? -2.204 -8.942 13.386 1.00 86.88 224 TRP A O 1
ATOM 1781 N N . LEU A 1 225 ? -2.901 -7.259 12.046 1.00 85.88 225 LEU A N 1
ATOM 1782 C CA . LEU A 1 225 ? -4.326 -7.508 12.154 1.00 85.88 225 LEU A CA 1
ATOM 1783 C C . LEU A 1 225 ? -4.782 -8.222 10.883 1.00 85.88 225 LEU A C 1
ATOM 1785 O O . LEU A 1 225 ? -4.583 -7.717 9.781 1.00 85.88 225 LEU A O 1
ATOM 1789 N N . ASP A 1 226 ? -5.386 -9.390 11.057 1.00 81.38 226 ASP A N 1
ATOM 1790 C CA . ASP A 1 226 ? -5.949 -10.189 9.976 1.00 81.38 226 ASP A CA 1
ATOM 1791 C C . ASP A 1 226 ? -7.453 -10.335 10.217 1.00 81.38 226 ASP A C 1
ATOM 1793 O O . ASP A 1 226 ? -7.875 -11.019 11.149 1.00 81.38 226 ASP A O 1
ATOM 1797 N N . LEU A 1 227 ? -8.249 -9.646 9.399 1.00 80.62 227 LEU A N 1
ATOM 1798 C CA . LEU A 1 227 ? -9.713 -9.743 9.394 1.00 80.62 227 LEU A CA 1
ATOM 1799 C C . LEU A 1 227 ? -10.224 -10.642 8.259 1.00 80.62 227 LEU A C 1
ATOM 1801 O O . LEU A 1 227 ? -11.427 -10.743 8.043 1.00 80.62 227 LEU A O 1
ATOM 1805 N N . THR A 1 228 ? -9.313 -11.270 7.513 1.00 73.19 228 THR A N 1
ATOM 1806 C CA . THR A 1 228 ? -9.605 -11.911 6.223 1.00 73.19 228 THR A CA 1
ATOM 1807 C C . THR A 1 228 ? -10.029 -13.368 6.360 1.00 73.19 228 THR A C 1
ATOM 1809 O O . THR A 1 228 ? -10.395 -13.999 5.370 1.00 73.19 228 THR A O 1
ATOM 1812 N N . ASP A 1 229 ? -9.930 -13.928 7.571 1.00 73.44 229 ASP A N 1
ATOM 1813 C CA . ASP A 1 229 ? -10.166 -15.346 7.875 1.00 73.44 229 ASP A CA 1
ATOM 1814 C C . ASP A 1 229 ? -9.413 -16.302 6.920 1.00 73.44 229 ASP A C 1
ATOM 1816 O O . ASP A 1 229 ? -9.896 -17.362 6.519 1.00 73.44 229 ASP A O 1
ATOM 1820 N N . GLY A 1 230 ? -8.201 -15.910 6.503 1.00 71.81 230 GLY A N 1
ATOM 1821 C CA . GLY A 1 230 ? -7.360 -16.703 5.605 1.00 71.81 230 GLY A CA 1
ATOM 1822 C C . GLY A 1 230 ? -7.797 -16.695 4.136 1.00 71.81 230 GLY A C 1
ATOM 1823 O O . GLY A 1 230 ? -7.401 -17.596 3.384 1.00 71.81 230 GLY A O 1
ATOM 1824 N N . ALA A 1 231 ? -8.593 -15.707 3.713 1.00 74.00 231 ALA A N 1
ATOM 1825 C CA . ALA A 1 231 ? -8.941 -15.505 2.312 1.00 74.00 231 ALA A CA 1
ATOM 1826 C C . ALA A 1 231 ? -7.688 -15.402 1.424 1.00 74.00 231 ALA A C 1
ATOM 1828 O O . ALA A 1 231 ? -6.647 -14.854 1.799 1.00 74.00 231 ALA A O 1
ATOM 1829 N N . GLN A 1 232 ? -7.780 -15.952 0.211 1.00 73.38 232 GLN A N 1
ATOM 1830 C CA . GLN A 1 232 ? -6.708 -15.803 -0.766 1.00 73.38 232 GLN A CA 1
ATOM 1831 C C . GLN A 1 232 ? -6.687 -14.371 -1.291 1.00 73.38 232 GLN A C 1
ATOM 1833 O O . GLN A 1 232 ? -7.703 -13.855 -1.739 1.00 73.38 232 GLN A O 1
ATOM 1838 N N . GLN A 1 233 ? -5.502 -13.770 -1.291 1.00 72.06 233 GLN A N 1
ATOM 1839 C CA . GLN A 1 233 ? -5.290 -12.397 -1.734 1.00 72.06 233 GLN A CA 1
ATOM 1840 C C . GLN A 1 233 ? -4.945 -12.354 -3.224 1.00 72.06 233 GLN A C 1
ATOM 1842 O O . GLN A 1 233 ? -4.118 -13.138 -3.709 1.00 72.06 233 GLN A O 1
ATOM 1847 N N . ILE A 1 234 ? -5.533 -11.409 -3.961 1.00 74.88 234 ILE A N 1
ATOM 1848 C CA . ILE A 1 234 ? -5.189 -11.165 -5.368 1.00 74.88 234 ILE A CA 1
ATOM 1849 C C . ILE A 1 234 ? -4.097 -10.110 -5.435 1.00 74.88 234 ILE A C 1
ATOM 1851 O O . ILE A 1 234 ? -4.262 -8.983 -4.977 1.00 74.88 234 ILE A O 1
ATOM 1855 N N . ARG A 1 235 ? -2.979 -10.443 -6.086 1.00 74.06 235 ARG A N 1
ATOM 1856 C CA . ARG A 1 235 ? -1.925 -9.468 -6.372 1.00 74.06 235 ARG A CA 1
ATOM 1857 C C . ARG A 1 235 ? -2.166 -8.827 -7.747 1.00 74.06 235 ARG A C 1
ATOM 1859 O O . ARG A 1 235 ? -1.945 -9.495 -8.756 1.00 74.06 235 ARG A O 1
ATOM 1866 N N . PRO A 1 236 ? -2.539 -7.537 -7.827 1.00 70.06 236 PRO A N 1
ATOM 1867 C CA . PRO A 1 236 ? -2.859 -6.893 -9.106 1.00 70.06 236 PRO A CA 1
ATOM 1868 C C . PRO A 1 236 ? -1.619 -6.476 -9.915 1.00 70.06 236 PRO A C 1
ATOM 1870 O O . PRO A 1 236 ? -1.720 -6.204 -11.109 1.00 70.06 236 PRO A O 1
ATOM 1873 N N . TYR A 1 237 ? -0.440 -6.420 -9.283 1.00 72.44 237 TYR A N 1
ATOM 1874 C CA . TYR A 1 237 ? 0.820 -6.038 -9.924 1.00 72.44 237 TYR A CA 1
ATOM 1875 C C . TYR A 1 237 ? 1.849 -7.157 -9.777 1.00 72.44 237 TYR A C 1
ATOM 1877 O O . TYR A 1 237 ? 2.141 -7.581 -8.662 1.00 72.44 237 TYR A O 1
ATOM 1885 N N . ALA A 1 238 ? 2.485 -7.577 -10.870 1.00 76.88 238 ALA A N 1
ATOM 1886 C CA . ALA A 1 238 ? 3.684 -8.412 -10.764 1.00 76.88 238 ALA A CA 1
ATOM 1887 C C . ALA A 1 238 ? 4.877 -7.627 -10.191 1.00 76.88 238 ALA A C 1
ATOM 1889 O O . ALA A 1 238 ? 5.741 -8.201 -9.526 1.00 76.88 238 ALA A O 1
ATOM 1890 N N . VAL A 1 239 ? 4.909 -6.313 -10.450 1.00 80.31 239 VAL A N 1
ATOM 1891 C CA . VAL A 1 239 ? 5.946 -5.378 -10.012 1.00 80.31 239 VAL A CA 1
ATOM 1892 C C . VAL A 1 239 ? 5.286 -4.076 -9.570 1.00 80.31 239 VAL A C 1
ATOM 1894 O O . VAL A 1 239 ? 4.565 -3.439 -10.341 1.00 80.31 239 VAL A O 1
ATOM 1897 N N . LYS A 1 240 ? 5.550 -3.660 -8.328 1.00 79.50 240 LYS A N 1
ATOM 1898 C CA . LYS A 1 240 ? 5.130 -2.340 -7.837 1.00 79.50 240 LYS A CA 1
ATOM 1899 C C . LYS A 1 240 ? 6.076 -1.233 -8.272 1.00 79.50 240 LYS A C 1
ATOM 1901 O O . LYS A 1 240 ? 5.625 -0.154 -8.614 1.00 79.50 240 LYS A O 1
ATOM 1906 N N . ASN A 1 241 ? 7.375 -1.505 -8.258 1.00 85.62 241 ASN A N 1
ATOM 1907 C CA . ASN A 1 241 ? 8.407 -0.494 -8.429 1.00 85.62 241 ASN A CA 1
ATOM 1908 C C . ASN A 1 241 ? 9.318 -0.852 -9.595 1.00 85.62 241 ASN A C 1
ATOM 1910 O O . ASN A 1 241 ? 9.764 -1.990 -9.727 1.00 85.62 241 ASN A O 1
ATOM 1914 N N . LEU A 1 242 ? 9.606 0.120 -10.449 1.00 91.56 242 LEU A N 1
ATOM 1915 C CA . LEU A 1 242 ? 10.445 -0.076 -11.627 1.00 91.56 242 LEU A CA 1
ATOM 1916 C C . LEU A 1 242 ? 11.227 1.192 -11.955 1.00 91.56 242 LEU A C 1
ATOM 1918 O O . LEU A 1 242 ? 10.939 2.278 -11.452 1.00 91.56 242 LEU A O 1
ATOM 1922 N N . GLN A 1 243 ? 12.231 1.039 -12.805 1.00 93.62 243 GLN A N 1
ATOM 1923 C CA . GLN A 1 243 ? 13.039 2.132 -13.328 1.00 93.62 243 GLN A CA 1
ATOM 1924 C C . GLN A 1 243 ? 12.682 2.327 -14.794 1.00 93.62 243 GLN A C 1
ATOM 1926 O O . GLN A 1 243 ? 12.766 1.385 -15.576 1.00 93.62 243 GLN A O 1
ATOM 1931 N N . ALA A 1 244 ? 12.261 3.526 -15.170 1.00 94.81 244 ALA A N 1
ATOM 1932 C CA . ALA A 1 244 ? 11.906 3.859 -16.541 1.00 94.81 244 ALA A CA 1
ATOM 1933 C C . ALA A 1 244 ? 12.906 4.859 -17.123 1.00 94.81 244 ALA A C 1
ATOM 1935 O O . ALA A 1 244 ? 13.495 5.668 -16.402 1.00 94.81 244 ALA A O 1
ATOM 1936 N N . VAL A 1 245 ? 13.077 4.813 -18.442 1.00 95.12 245 VAL A N 1
ATOM 1937 C CA . VAL A 1 245 ? 13.916 5.753 -19.191 1.00 95.12 245 VAL A CA 1
ATOM 1938 C C . VAL A 1 245 ? 12.994 6.763 -19.873 1.00 95.12 245 VAL A C 1
ATOM 1940 O O . VAL A 1 245 ? 12.064 6.356 -20.576 1.00 95.12 245 VAL A O 1
ATOM 1943 N N . PRO A 1 246 ? 13.174 8.077 -19.658 1.00 94.38 246 PRO A N 1
ATOM 1944 C CA . PRO A 1 246 ? 12.336 9.072 -20.311 1.00 94.38 246 PRO A CA 1
ATOM 1945 C C . PRO A 1 246 ? 12.669 9.145 -21.805 1.00 94.38 246 PRO A C 1
ATOM 1947 O O . PRO A 1 246 ? 13.823 8.995 -22.198 1.00 94.38 246 PRO A O 1
ATOM 1950 N N . LEU A 1 247 ? 11.680 9.478 -22.637 1.00 93.19 247 LEU A N 1
ATOM 1951 C CA . LEU A 1 247 ? 11.877 9.648 -24.086 1.00 93.19 247 LEU A CA 1
ATOM 1952 C C . LEU A 1 247 ? 12.957 10.698 -24.424 1.00 93.19 247 LEU A C 1
ATOM 1954 O O . LEU A 1 247 ? 13.568 10.645 -25.484 1.00 93.19 247 LEU A O 1
ATOM 1958 N N . ALA A 1 248 ? 13.180 11.661 -23.526 1.00 91.81 248 ALA A N 1
ATOM 1959 C CA . ALA A 1 248 ? 14.166 12.726 -23.685 1.00 91.81 248 ALA A CA 1
ATOM 1960 C C . ALA A 1 248 ? 15.610 12.321 -23.325 1.00 91.81 248 ALA A C 1
ATOM 1962 O O . ALA A 1 248 ? 16.500 13.164 -23.456 1.00 91.81 248 ALA A O 1
ATOM 1963 N N . SER A 1 249 ? 15.851 11.095 -22.840 1.00 92.62 249 SER A N 1
ATOM 1964 C CA . SER A 1 249 ? 17.214 10.630 -22.561 1.00 92.62 249 SER A CA 1
ATOM 1965 C C . SER A 1 249 ? 18.020 10.563 -23.857 1.00 92.62 249 SER A C 1
ATOM 1967 O O . SER A 1 249 ? 17.557 10.050 -24.874 1.00 92.62 249 SER A O 1
ATOM 1969 N N . GLU A 1 250 ? 19.242 11.086 -23.809 1.00 93.19 250 GLU A N 1
ATOM 1970 C CA . GLU A 1 250 ? 20.200 10.988 -24.915 1.00 93.19 250 GLU A CA 1
ATOM 1971 C C . GLU A 1 250 ? 21.051 9.711 -24.819 1.00 93.19 250 GLU A C 1
ATOM 1973 O O . GLU A 1 250 ? 21.796 9.410 -25.750 1.00 93.19 250 GLU A O 1
ATOM 1978 N N . HIS A 1 251 ? 20.925 8.970 -23.709 1.00 94.44 251 HIS A N 1
ATOM 1979 C CA . HIS A 1 251 ? 21.732 7.799 -23.363 1.00 94.44 251 HIS A CA 1
ATOM 1980 C C . HIS A 1 251 ? 20.885 6.673 -22.729 1.00 94.44 251 HIS A C 1
ATOM 1982 O O . HIS A 1 251 ? 21.167 6.252 -21.597 1.00 94.44 251 HIS A O 1
ATOM 1988 N N . PRO A 1 252 ? 19.841 6.162 -23.412 1.00 93.94 252 PRO A N 1
ATOM 1989 C CA . PRO A 1 252 ? 18.997 5.089 -22.878 1.00 93.94 252 PRO A CA 1
ATOM 1990 C C . PRO A 1 252 ? 19.800 3.833 -22.494 1.00 93.94 252 PRO A C 1
ATOM 1992 O O . PRO A 1 252 ? 19.508 3.168 -21.496 1.00 93.94 252 PRO A O 1
ATOM 1995 N N . GLU A 1 253 ? 20.883 3.546 -23.218 1.00 96.56 253 GLU A N 1
ATOM 1996 C CA . GLU A 1 253 ? 21.778 2.424 -22.954 1.00 96.56 253 GLU A CA 1
ATOM 1997 C C . GLU A 1 253 ? 22.540 2.569 -21.635 1.00 96.56 253 GLU A C 1
ATOM 1999 O O . GLU A 1 253 ? 22.882 1.566 -21.003 1.00 96.56 253 GLU A O 1
ATOM 2004 N N . ALA A 1 254 ? 22.817 3.801 -21.197 1.00 95.56 254 ALA A N 1
ATOM 2005 C CA . ALA A 1 254 ? 23.531 4.050 -19.951 1.00 95.56 254 ALA A CA 1
ATOM 2006 C C . ALA A 1 254 ? 22.684 3.638 -18.741 1.00 95.56 254 ALA A C 1
ATOM 2008 O O . ALA A 1 254 ? 23.213 3.023 -17.811 1.00 95.56 254 ALA A O 1
ATOM 2009 N N . ALA A 1 255 ? 21.372 3.894 -18.784 1.00 94.62 255 ALA A N 1
ATOM 2010 C CA . ALA A 1 255 ? 20.443 3.446 -17.752 1.00 94.62 255 ALA A CA 1
ATOM 2011 C C . ALA A 1 255 ? 20.421 1.913 -17.657 1.00 94.62 255 ALA A C 1
ATOM 2013 O O . ALA A 1 255 ? 20.615 1.359 -16.572 1.00 94.62 255 ALA A O 1
ATOM 2014 N N . VAL A 1 256 ? 20.280 1.217 -18.792 1.00 97.00 256 VAL A N 1
ATOM 2015 C CA . VAL A 1 256 ? 20.290 -0.255 -18.824 1.00 97.00 256 VAL A CA 1
ATOM 2016 C C . VAL A 1 256 ? 21.607 -0.815 -18.290 1.00 97.00 256 VAL A C 1
ATOM 2018 O O . VAL A 1 256 ? 21.593 -1.684 -17.419 1.00 97.00 256 VAL A O 1
ATOM 2021 N N . LYS A 1 257 ? 22.753 -0.291 -18.743 1.00 97.12 257 LYS A N 1
ATOM 2022 C CA . LYS A 1 257 ? 24.082 -0.719 -18.272 1.00 97.12 257 LYS A CA 1
ATOM 2023 C C . LYS A 1 257 ? 24.252 -0.516 -16.769 1.00 97.12 257 LYS A C 1
ATOM 2025 O O . LYS A 1 257 ? 24.797 -1.393 -16.100 1.00 97.12 257 LYS A O 1
ATOM 2030 N N . PHE A 1 258 ? 23.787 0.614 -16.240 1.00 95.12 258 PHE A N 1
ATOM 2031 C CA . PHE A 1 258 ? 23.882 0.926 -14.818 1.00 95.12 258 PHE A CA 1
ATOM 2032 C C . PHE A 1 258 ? 23.084 -0.063 -13.963 1.00 95.12 258 PHE A C 1
ATOM 2034 O O . PHE A 1 258 ? 23.637 -0.664 -13.040 1.00 95.12 258 PHE A O 1
ATOM 2041 N N . PHE A 1 259 ? 21.814 -0.303 -14.295 1.00 94.12 259 PHE A N 1
ATOM 2042 C CA . PHE A 1 259 ? 21.018 -1.275 -13.547 1.00 94.12 259 PHE A CA 1
ATOM 2043 C C . PHE A 1 259 ? 21.532 -2.701 -13.759 1.00 94.12 259 PHE A C 1
ATOM 2045 O O . PHE A 1 259 ? 21.624 -3.464 -12.803 1.00 94.12 259 PHE A O 1
ATOM 2052 N N . ASN A 1 260 ? 21.986 -3.054 -14.961 1.00 96.00 260 ASN A N 1
ATOM 2053 C CA . ASN A 1 260 ? 22.597 -4.357 -15.212 1.00 96.00 260 ASN A CA 1
ATOM 2054 C C . ASN A 1 260 ? 23.881 -4.591 -14.402 1.00 96.00 260 ASN A C 1
ATOM 2056 O O . ASN A 1 260 ? 24.149 -5.720 -13.989 1.00 96.00 260 ASN A O 1
ATOM 2060 N N . TRP A 1 261 ? 24.659 -3.537 -14.138 1.00 96.00 261 TRP A N 1
ATOM 2061 C CA . TRP A 1 261 ? 25.792 -3.594 -13.217 1.00 96.00 261 TRP A CA 1
ATOM 2062 C C . TRP A 1 261 ? 25.342 -3.874 -11.778 1.00 96.00 261 TRP A C 1
ATOM 2064 O O . TRP A 1 261 ? 25.954 -4.719 -11.122 1.00 96.00 261 TRP A O 1
ATOM 2074 N N . ALA A 1 262 ? 24.259 -3.246 -11.306 1.00 92.50 262 ALA A N 1
ATOM 2075 C CA . ALA A 1 262 ? 23.720 -3.499 -9.967 1.00 92.50 262 ALA A CA 1
ATOM 2076 C C . ALA A 1 262 ? 23.314 -4.974 -9.781 1.00 92.50 262 ALA A C 1
ATOM 2078 O O . ALA A 1 262 ? 23.592 -5.557 -8.740 1.00 92.50 262 ALA A O 1
ATOM 2079 N N . TYR A 1 263 ? 22.752 -5.607 -10.816 1.00 91.19 263 TYR A N 1
ATOM 2080 C CA . TYR A 1 263 ? 22.397 -7.035 -10.807 1.00 91.19 263 TYR A CA 1
ATOM 2081 C C . TYR A 1 263 ? 23.571 -7.990 -11.102 1.00 91.19 263 TYR A C 1
ATOM 2083 O O . TYR A 1 263 ? 23.388 -9.206 -11.092 1.00 91.19 263 TYR A O 1
ATOM 2091 N N . ALA A 1 264 ? 24.780 -7.488 -11.382 1.00 94.81 264 ALA A N 1
ATOM 2092 C CA . ALA A 1 264 ? 25.912 -8.335 -11.773 1.00 94.81 264 ALA A CA 1
ATOM 2093 C C . ALA A 1 264 ? 26.519 -9.138 -10.607 1.00 94.81 264 ALA A C 1
ATOM 2095 O O . ALA A 1 264 ? 27.156 -10.167 -10.834 1.00 94.81 264 ALA A O 1
ATOM 2096 N N . SER A 1 265 ? 26.372 -8.662 -9.368 1.00 93.75 265 SER A N 1
ATOM 2097 C CA . SER A 1 265 ? 26.869 -9.337 -8.167 1.00 93.75 265 SER A CA 1
ATOM 2098 C C . SER A 1 265 ? 26.142 -8.845 -6.916 1.00 93.75 265 SER A C 1
ATOM 2100 O O . SER A 1 265 ? 25.630 -7.726 -6.887 1.00 93.75 265 SER A O 1
ATOM 2102 N N . GLN A 1 266 ? 26.167 -9.655 -5.852 1.00 89.06 266 GLN A N 1
ATOM 2103 C CA . GLN A 1 266 ? 25.654 -9.245 -4.540 1.00 89.06 266 GLN A CA 1
ATOM 2104 C C . GLN A 1 266 ? 26.352 -7.975 -4.027 1.00 89.06 266 GLN A C 1
ATOM 2106 O O . GLN A 1 266 ? 25.700 -7.094 -3.489 1.00 89.06 266 GLN A O 1
ATOM 2111 N N . GLU A 1 267 ? 27.664 -7.846 -4.244 1.00 92.31 267 GLU A N 1
ATOM 2112 C CA . GLU A 1 267 ? 28.437 -6.674 -3.814 1.00 92.31 267 GLU A CA 1
ATOM 2113 C C . GLU A 1 267 ? 27.967 -5.381 -4.500 1.00 92.31 267 GLU A C 1
ATOM 2115 O O . GLU A 1 267 ? 27.812 -4.355 -3.838 1.00 92.31 267 GLU A O 1
ATOM 2120 N N . ASN A 1 268 ? 27.702 -5.422 -5.812 1.00 93.12 268 ASN A N 1
ATOM 2121 C CA . ASN A 1 268 ? 27.194 -4.258 -6.541 1.00 93.12 268 ASN A CA 1
ATOM 2122 C C . ASN A 1 268 ? 25.783 -3.893 -6.077 1.00 93.12 268 ASN A C 1
ATOM 2124 O O . ASN A 1 268 ? 25.480 -2.712 -5.900 1.00 93.1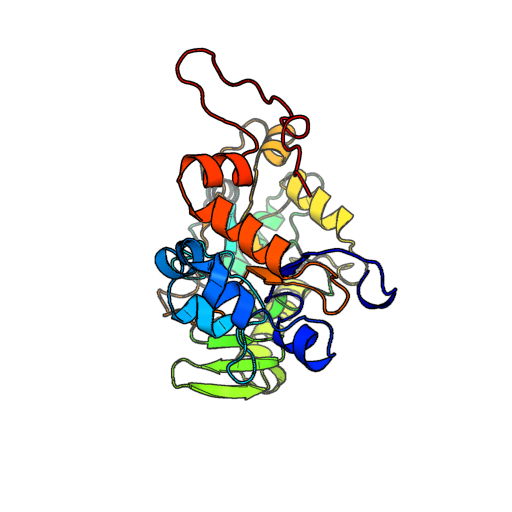2 268 ASN A O 1
ATOM 2128 N N . TYR A 1 269 ? 24.941 -4.905 -5.862 1.00 88.19 269 TYR A N 1
ATOM 2129 C CA . TYR A 1 269 ? 23.587 -4.720 -5.360 1.00 88.19 269 TYR A CA 1
ATOM 2130 C C . TYR A 1 269 ? 23.590 -4.093 -3.960 1.00 88.19 269 TYR A C 1
ATOM 2132 O O . TYR A 1 269 ? 22.915 -3.092 -3.734 1.00 88.19 269 TYR A O 1
ATOM 2140 N N . ASP A 1 270 ? 24.406 -4.607 -3.038 1.00 88.00 270 ASP A N 1
ATOM 2141 C CA . ASP A 1 270 ? 24.524 -4.080 -1.675 1.00 88.00 270 ASP A CA 1
ATOM 2142 C C . ASP A 1 270 ? 25.078 -2.653 -1.665 1.00 88.00 270 ASP A C 1
ATOM 2144 O O . ASP A 1 270 ? 24.601 -1.808 -0.906 1.00 88.00 270 ASP A O 1
ATOM 2148 N N . LEU A 1 271 ? 26.051 -2.354 -2.533 1.00 88.62 271 LEU A N 1
ATOM 2149 C CA . LEU A 1 271 ? 26.560 -0.996 -2.706 1.00 88.62 271 LEU A CA 1
ATOM 2150 C C . LEU A 1 271 ? 25.459 -0.052 -3.202 1.00 88.62 271 LEU A C 1
ATOM 2152 O O . LEU A 1 271 ? 25.327 1.052 -2.674 1.00 88.62 271 LEU A O 1
ATOM 2156 N N . PHE A 1 272 ? 24.671 -0.481 -4.188 1.00 86.56 272 PHE A N 1
ATOM 2157 C CA . PHE A 1 272 ? 23.557 0.297 -4.721 1.00 86.56 272 PHE A CA 1
ATOM 2158 C C . PHE A 1 272 ? 22.459 0.529 -3.672 1.00 86.56 272 PHE A C 1
ATOM 2160 O O . PHE A 1 272 ? 21.980 1.652 -3.531 1.00 86.56 272 PHE A O 1
ATOM 2167 N N . MET A 1 273 ? 22.094 -0.504 -2.908 1.00 81.19 273 MET A N 1
ATOM 2168 C CA . MET A 1 273 ? 20.993 -0.448 -1.943 1.00 81.19 273 MET A CA 1
ATOM 2169 C C . MET A 1 273 ? 21.362 0.246 -0.631 1.00 81.19 273 MET A C 1
ATOM 2171 O O . MET A 1 273 ? 20.557 0.990 -0.079 1.00 81.19 273 MET A O 1
ATOM 2175 N N . ASN A 1 274 ? 22.568 0.001 -0.117 1.00 78.88 274 ASN A N 1
ATOM 2176 C CA . ASN A 1 274 ? 22.940 0.374 1.249 1.00 78.88 274 ASN A CA 1
ATOM 2177 C C . ASN A 1 274 ? 23.998 1.480 1.311 1.00 78.88 274 ASN A C 1
ATOM 2179 O O . ASN A 1 274 ? 24.363 1.904 2.408 1.00 78.88 274 ASN A O 1
ATOM 2183 N N . CYS A 1 275 ? 24.538 1.928 0.169 1.00 63.00 275 CYS A N 1
ATOM 2184 C CA . CYS A 1 275 ? 25.675 2.856 0.109 1.00 63.00 275 CYS A CA 1
ATOM 2185 C C . CYS A 1 275 ? 26.873 2.416 0.988 1.00 63.00 275 CYS A C 1
ATOM 2187 O O . CYS A 1 275 ? 27.665 3.248 1.438 1.00 63.00 275 CYS A O 1
ATOM 2189 N N . LEU A 1 276 ? 27.009 1.112 1.261 1.00 44.09 276 LEU A N 1
ATOM 2190 C CA . LEU A 1 276 ? 27.973 0.541 2.202 1.00 44.09 276 LEU A CA 1
ATOM 2191 C C . LEU A 1 276 ? 28.614 -0.711 1.595 1.00 44.09 276 LEU A C 1
ATOM 2193 O O . LEU A 1 276 ? 27.974 -1.749 1.476 1.00 44.09 276 LEU A O 1
ATOM 2197 N N . LEU A 1 277 ? 29.908 -0.630 1.268 1.00 39.91 277 LEU A N 1
ATOM 2198 C CA . LEU A 1 277 ? 30.741 -1.821 1.090 1.00 39.91 277 LEU A CA 1
ATOM 2199 C C . LEU A 1 277 ? 31.144 -2.328 2.475 1.00 39.91 277 LEU A C 1
ATOM 2201 O O . LEU A 1 277 ? 31.864 -1.647 3.212 1.00 39.91 277 LEU A O 1
ATOM 2205 N N . TRP A 1 278 ? 30.697 -3.528 2.833 1.00 32.78 278 TRP A N 1
ATOM 2206 C CA . TRP A 1 278 ? 31.182 -4.207 4.027 1.00 32.78 278 TRP A CA 1
ATOM 2207 C C . TRP A 1 278 ? 32.585 -4.765 3.753 1.00 32.78 278 TRP A C 1
ATOM 2209 O O . TRP A 1 278 ? 32.746 -5.774 3.071 1.00 32.78 278 TRP A O 1
ATOM 2219 N N . VAL A 1 279 ? 33.622 -4.090 4.260 1.00 35.75 279 VAL A N 1
ATOM 2220 C CA . VAL A 1 279 ? 35.009 -4.575 4.189 1.00 35.75 279 VAL A CA 1
ATOM 2221 C C . VAL A 1 279 ? 35.342 -5.300 5.502 1.00 35.75 279 VAL A C 1
ATOM 2223 O O . VAL A 1 279 ? 35.413 -4.641 6.542 1.00 35.75 279 VAL A O 1
ATOM 2226 N N . PRO A 1 280 ? 35.627 -6.620 5.495 1.00 34.66 280 PRO A N 1
ATOM 2227 C CA . PRO A 1 280 ? 35.772 -7.429 6.715 1.00 34.66 280 PRO A CA 1
ATOM 2228 C C . PRO A 1 280 ? 36.898 -7.003 7.677 1.00 34.66 280 PRO A C 1
ATOM 2230 O O . PRO A 1 280 ? 36.978 -7.512 8.790 1.00 34.66 280 PRO A O 1
ATOM 2233 N N . GLN A 1 281 ? 37.799 -6.103 7.265 1.00 33.16 281 GLN A N 1
ATOM 2234 C CA . GLN A 1 281 ? 38.953 -5.678 8.070 1.00 33.16 281 GLN A CA 1
ATOM 2235 C C . GLN A 1 281 ? 38.794 -4.323 8.770 1.00 33.16 281 GLN A C 1
ATOM 2237 O O . GLN A 1 281 ? 39.615 -4.000 9.626 1.00 33.16 281 GLN A O 1
ATOM 2242 N N . TRP A 1 282 ? 37.769 -3.528 8.450 1.00 29.00 282 TRP A N 1
ATOM 2243 C CA . TRP A 1 282 ? 37.608 -2.183 9.010 1.00 29.00 282 TRP A CA 1
ATOM 2244 C C . TRP A 1 282 ? 36.117 -1.885 9.171 1.00 29.00 282 TRP A C 1
ATOM 2246 O O . TRP A 1 282 ? 35.433 -1.642 8.184 1.00 29.00 282 TRP A O 1
ATOM 2256 N N . GLY A 1 283 ? 35.617 -1.951 10.411 1.00 30.45 283 GLY A N 1
ATOM 2257 C CA . GLY A 1 283 ? 34.197 -1.805 10.751 1.00 30.45 283 GLY A CA 1
ATOM 2258 C C . GLY A 1 283 ? 33.487 -0.618 10.083 1.00 30.45 283 GLY A C 1
ATOM 2259 O O . GLY A 1 283 ? 34.115 0.385 9.742 1.00 30.45 283 GLY A O 1
ATOM 2260 N N . CYS A 1 284 ? 32.168 -0.772 9.909 1.00 28.84 284 CYS A N 1
ATOM 2261 C CA . CYS A 1 284 ? 31.266 0.089 9.140 1.00 28.84 284 CYS A CA 1
ATOM 2262 C C . CYS A 1 284 ? 31.636 1.580 9.192 1.00 28.84 284 CYS A C 1
ATOM 2264 O O . CYS A 1 284 ? 31.478 2.246 10.215 1.00 28.84 284 CYS A O 1
ATOM 2266 N N . ARG A 1 285 ? 32.084 2.124 8.057 1.00 27.66 285 ARG A N 1
ATOM 2267 C CA . ARG A 1 285 ? 32.132 3.568 7.815 1.00 27.66 285 ARG A CA 1
ATOM 2268 C C . ARG A 1 285 ? 31.356 3.864 6.541 1.00 27.66 285 ARG A C 1
ATOM 2270 O O . ARG A 1 285 ? 31.769 3.432 5.469 1.00 27.66 285 ARG A O 1
ATOM 2277 N N . CYS A 1 286 ? 30.272 4.633 6.662 1.00 30.98 286 CYS A N 1
ATOM 2278 C CA . CYS A 1 286 ? 29.638 5.299 5.529 1.00 30.98 286 CYS A CA 1
ATOM 2279 C C . CYS A 1 286 ? 30.680 6.215 4.879 1.00 30.98 286 CYS A C 1
ATOM 2281 O O . CYS A 1 286 ? 31.015 7.271 5.416 1.00 30.98 286 CYS A O 1
ATOM 2283 N N . VAL A 1 287 ? 31.236 5.799 3.747 1.00 31.50 287 VAL A N 1
ATOM 2284 C CA . VAL A 1 287 ? 32.065 6.654 2.902 1.00 31.50 287 VAL A CA 1
ATOM 2285 C C . VAL A 1 287 ? 31.253 6.901 1.644 1.00 31.50 287 VAL A C 1
ATOM 2287 O O . VAL A 1 287 ? 30.977 5.971 0.898 1.00 31.50 287 VAL A O 1
ATOM 2290 N N . PHE A 1 288 ? 30.870 8.156 1.410 1.00 32.69 288 PHE A N 1
ATOM 2291 C CA . PHE A 1 288 ? 30.334 8.613 0.129 1.00 32.69 288 PHE A CA 1
ATOM 2292 C C . PHE A 1 288 ? 31.366 8.317 -0.977 1.00 32.69 288 PHE A C 1
ATOM 2294 O O . PHE A 1 288 ? 32.278 9.109 -1.224 1.00 32.69 288 PHE A O 1
ATOM 2301 N N . VAL A 1 289 ? 31.253 7.169 -1.651 1.00 33.72 289 VAL A N 1
ATOM 2302 C CA . VAL A 1 289 ? 32.061 6.823 -2.833 1.00 33.72 289 VAL A CA 1
ATOM 2303 C C . VAL A 1 289 ? 31.299 7.229 -4.098 1.00 33.72 289 VAL A C 1
ATOM 2305 O O . VAL A 1 289 ? 31.045 6.427 -4.981 1.00 33.72 289 VAL A O 1
ATOM 2308 N N . LEU A 1 290 ? 30.947 8.511 -4.209 1.00 32.19 290 LEU A N 1
ATOM 2309 C CA . LEU A 1 290 ? 30.546 9.110 -5.494 1.00 32.19 290 LEU A CA 1
ATOM 2310 C C . LEU A 1 290 ? 31.755 9.672 -6.269 1.00 32.19 290 LEU A C 1
ATOM 2312 O O . LEU A 1 290 ? 31.664 9.941 -7.459 1.00 32.19 290 LEU A O 1
ATOM 2316 N N . ASN A 1 291 ? 32.933 9.769 -5.640 1.00 27.69 291 ASN A N 1
ATOM 2317 C CA . ASN A 1 291 ? 34.130 10.389 -6.233 1.00 27.69 291 ASN A CA 1
ATOM 2318 C C . ASN A 1 291 ? 35.068 9.440 -7.013 1.00 27.69 291 ASN A C 1
ATOM 2320 O O . ASN A 1 291 ? 36.167 9.853 -7.386 1.00 27.69 291 ASN A O 1
ATOM 2324 N N . ARG A 1 292 ? 34.694 8.175 -7.266 1.00 26.88 292 ARG A N 1
ATOM 2325 C CA . ARG A 1 292 ? 35.543 7.234 -8.038 1.00 26.88 292 ARG A CA 1
ATOM 2326 C C . ARG A 1 292 ? 34.927 6.649 -9.306 1.00 26.88 292 ARG A C 1
ATOM 2328 O O . ARG A 1 292 ? 35.657 6.003 -10.053 1.00 26.88 292 ARG A O 1
ATOM 2335 N N . LEU A 1 293 ? 33.671 6.948 -9.624 1.00 30.03 293 LEU A N 1
ATOM 2336 C CA . LEU A 1 293 ? 33.119 6.652 -10.946 1.00 30.03 293 LEU A CA 1
ATOM 2337 C C . LEU A 1 293 ? 33.534 7.761 -11.922 1.00 30.03 293 LEU A C 1
ATOM 2339 O O . LEU A 1 293 ? 32.761 8.650 -12.265 1.00 30.03 293 LEU A O 1
ATOM 2343 N N . LYS A 1 294 ? 34.795 7.722 -12.368 1.00 24.12 294 LYS A N 1
ATOM 2344 C CA . LYS A 1 294 ? 35.146 8.333 -13.652 1.00 24.12 294 LYS A CA 1
ATOM 2345 C C . LYS A 1 294 ? 34.557 7.435 -14.733 1.00 24.12 294 LYS A C 1
ATOM 2347 O O . LYS A 1 294 ? 35.184 6.454 -15.123 1.00 24.12 294 LYS A O 1
ATOM 2352 N N . PHE A 1 295 ? 33.356 7.765 -15.192 1.00 27.00 295 PHE A N 1
ATOM 2353 C CA . PHE A 1 295 ? 32.910 7.332 -16.508 1.00 27.00 295 PHE A CA 1
ATOM 2354 C C . PHE A 1 295 ? 33.904 7.915 -17.522 1.00 27.00 295 PHE A C 1
ATOM 2356 O O . PHE A 1 295 ? 34.007 9.134 -17.671 1.00 27.00 295 PHE A O 1
ATOM 2363 N N . CYS A 1 296 ? 34.714 7.057 -18.142 1.00 25.08 296 CYS A N 1
ATOM 2364 C CA . CYS A 1 296 ? 35.337 7.413 -19.409 1.00 25.08 296 CYS A CA 1
ATOM 2365 C C . CYS A 1 296 ? 34.222 7.366 -20.452 1.00 25.08 296 CYS A C 1
ATOM 2367 O O . CYS A 1 296 ? 33.740 6.281 -20.773 1.00 25.08 296 CYS A O 1
ATOM 2369 N N . TRP A 1 297 ? 33.800 8.552 -20.882 1.00 34.72 297 TRP A N 1
ATOM 2370 C CA . TRP A 1 297 ? 33.083 8.764 -22.134 1.00 34.72 297 TRP A CA 1
ATOM 2371 C C . TRP A 1 297 ? 33.984 8.409 -23.319 1.00 34.72 297 TRP A C 1
ATOM 2373 O O . TRP A 1 297 ? 35.211 8.661 -23.209 1.00 34.72 297 TRP A O 1
#

pLDDT: mean 83.3, std 17.83, range [24.12, 98.38]

Organism: NCBI:txid2838609

Foldseek 3Di:
DQVVLDADFKDKDQCQVPNLVNCVVVVFFDFCQVLCVVAVVLLPVPPDPQQQVSQDDPNTHFWRFPDDDDPDDPQFKKFQQVLCVVLVHDADQALVSVLVSLLSSQVVPPDDDRQAAQAAPPPLCQLVVQFLAQQWDDGPSFWIAGVVGDTGGPCPDPRSVRSVVSVVVCVVSVNHPPVRHVQDPVNSVVCVLCVSHGMYRDDDDDCVSVCVNVVPDDPVSMDTRHNHVPHDHDDPGPGRMTMGTTPSHPCNSVVSNLVSQCSPDPQSVCCVPPVWRDDPPDPTDNDNPPPPPPPPD

InterPro domains:
  IPR006059 Bacterial-type extracellular solute-binding protein [PF01547] (3-266)
  IPR050490 Bacterial solute-binding protein 1 [PTHR43649] (3-268)

Radius of gyration: 22.89 Å; chains: 1; bounding box: 61×37×57 Å